Protein AF-A0A7K2HUH5-F1 (afdb_monomer)

Structure (mmCIF, N/CA/C/O backbone):
data_AF-A0A7K2HUH5-F1
#
_entry.id   AF-A0A7K2HUH5-F1
#
loop_
_atom_site.group_PDB
_atom_site.id
_atom_site.type_symbol
_atom_site.label_atom_id
_atom_site.label_alt_id
_atom_site.label_comp_id
_atom_site.label_asym_id
_atom_site.label_entity_id
_atom_site.label_seq_id
_atom_site.pdbx_PDB_ins_code
_atom_site.Cartn_x
_atom_site.Cartn_y
_atom_site.Cartn_z
_atom_site.occupancy
_atom_site.B_iso_or_equiv
_atom_site.auth_seq_id
_atom_site.auth_comp_id
_atom_site.auth_asym_id
_atom_site.auth_atom_id
_atom_site.pdbx_PDB_model_num
ATOM 1 N N . MET A 1 1 ? 31.133 54.341 28.078 1.00 41.59 1 MET A N 1
ATOM 2 C CA . MET A 1 1 ? 30.054 55.353 28.134 1.00 41.59 1 MET A CA 1
ATOM 3 C C . MET A 1 1 ? 29.026 54.931 29.176 1.00 41.59 1 MET A C 1
ATOM 5 O O . MET A 1 1 ? 28.565 53.802 29.138 1.00 41.59 1 MET A O 1
ATOM 9 N N . ARG A 1 2 ? 28.733 55.811 30.142 1.00 42.31 2 ARG A N 1
ATOM 10 C CA . ARG A 1 2 ? 27.659 55.691 31.146 1.00 42.31 2 ARG A CA 1
ATOM 11 C C . ARG A 1 2 ? 26.385 56.332 30.591 1.00 42.31 2 ARG A C 1
ATOM 13 O O . ARG A 1 2 ? 26.520 57.457 30.125 1.00 42.31 2 ARG A O 1
ATOM 20 N N . THR A 1 3 ? 25.200 55.733 30.759 1.00 39.19 3 THR A N 1
ATOM 21 C CA . THR A 1 3 ? 23.904 56.371 31.155 1.00 39.19 3 THR A CA 1
ATOM 22 C C . THR A 1 3 ? 22.788 55.309 31.091 1.00 39.19 3 THR A C 1
ATOM 24 O O . THR A 1 3 ? 22.638 54.655 30.075 1.00 39.19 3 THR A O 1
ATOM 27 N N . ARG A 1 4 ? 22.215 54.864 32.219 1.00 41.19 4 ARG A N 1
ATOM 28 C CA . ARG A 1 4 ? 21.084 55.392 33.027 1.00 41.19 4 ARG A CA 1
ATOM 29 C C . ARG A 1 4 ? 19.709 54.788 32.663 1.00 41.19 4 ARG A C 1
ATOM 31 O O . ARG A 1 4 ? 19.159 55.043 31.606 1.00 41.19 4 ARG A O 1
ATOM 38 N N . LEU A 1 5 ? 19.182 54.060 33.653 1.00 44.34 5 LEU A N 1
ATOM 39 C CA . LEU A 1 5 ? 17.783 53.748 33.996 1.00 44.34 5 LEU A CA 1
ATOM 40 C C . LEU A 1 5 ? 16.725 54.802 33.586 1.00 44.34 5 LEU A C 1
ATOM 42 O O . LEU A 1 5 ? 16.976 55.991 33.786 1.00 44.34 5 LEU A O 1
ATOM 46 N N . ARG A 1 6 ? 15.484 54.374 33.274 1.00 41.53 6 ARG A N 1
ATOM 47 C CA . ARG A 1 6 ? 14.313 54.391 34.200 1.00 41.53 6 ARG A CA 1
ATOM 48 C C . ARG A 1 6 ? 12.965 54.021 33.529 1.00 41.53 6 ARG A C 1
ATOM 50 O O . ARG A 1 6 ? 12.608 54.532 32.480 1.00 41.53 6 ARG A O 1
ATOM 57 N N . THR A 1 7 ? 12.257 53.153 34.252 1.00 46.50 7 THR A N 1
ATOM 58 C CA . THR A 1 7 ? 10.816 52.871 34.462 1.00 46.50 7 THR A CA 1
ATOM 59 C C . THR A 1 7 ? 9.781 53.951 34.096 1.00 46.50 7 THR A C 1
ATOM 61 O O . THR A 1 7 ? 10.074 55.099 34.393 1.00 46.50 7 THR A O 1
ATOM 64 N N . VAL A 1 8 ? 8.567 53.554 33.634 1.00 43.50 8 VAL A N 1
ATOM 65 C CA . VAL A 1 8 ? 7.161 53.876 34.089 1.00 43.50 8 VAL A CA 1
ATOM 66 C C . VAL A 1 8 ? 6.203 52.994 33.224 1.00 43.50 8 VAL A C 1
ATOM 68 O O . VAL A 1 8 ? 6.320 53.051 32.010 1.00 43.50 8 VAL A O 1
ATOM 71 N N . ALA A 1 9 ? 5.428 51.988 33.670 1.00 39.34 9 ALA A N 1
ATOM 72 C CA . ALA A 1 9 ? 4.263 51.858 34.576 1.00 39.34 9 ALA A CA 1
ATOM 73 C C . ALA A 1 9 ? 2.884 52.326 34.027 1.00 39.34 9 ALA A C 1
ATOM 75 O O . ALA A 1 9 ? 2.728 53.496 33.695 1.00 39.34 9 ALA A O 1
ATOM 76 N N . ARG A 1 10 ? 1.885 51.413 34.053 1.00 41.06 10 ARG A N 1
ATOM 77 C CA . ARG A 1 10 ? 0.424 51.548 34.358 1.00 41.06 10 ARG A CA 1
ATOM 78 C C . ARG A 1 10 ? -0.389 50.540 33.519 1.00 41.06 10 ARG A C 1
ATOM 80 O O . ARG A 1 10 ? -0.325 50.575 32.303 1.00 41.06 10 ARG A O 1
ATOM 87 N N . ALA A 1 11 ? -0.971 49.490 34.103 1.00 36.91 11 ALA A N 1
ATOM 88 C CA . ALA A 1 11 ? -2.153 49.454 34.981 1.00 36.91 11 ALA A CA 1
ATOM 89 C C . ALA A 1 11 ? -3.469 49.762 34.240 1.00 36.91 11 ALA A C 1
ATOM 91 O O . ALA A 1 11 ? -3.704 50.891 33.825 1.00 36.91 11 ALA A O 1
ATOM 92 N N . GLY A 1 12 ? -4.330 48.747 34.151 1.00 37.12 12 GLY A N 1
ATOM 93 C CA . GLY A 1 12 ? -5.723 48.817 33.714 1.00 37.12 12 GLY A CA 1
ATOM 94 C C . GLY A 1 12 ? -6.427 47.541 34.167 1.00 37.12 12 GLY A C 1
ATOM 95 O O . GLY A 1 12 ? -6.215 46.482 33.591 1.00 37.12 12 GLY A O 1
ATOM 96 N N . ALA A 1 13 ? -7.147 47.638 35.279 1.00 39.19 13 ALA A N 1
ATOM 97 C CA . ALA A 1 13 ? -7.710 46.540 36.049 1.00 39.19 13 ALA A CA 1
ATOM 98 C C . ALA A 1 13 ? -9.216 46.340 35.789 1.00 39.19 13 ALA A C 1
ATOM 100 O O . ALA A 1 13 ? -9.889 47.261 35.340 1.00 39.19 13 ALA A O 1
ATOM 101 N N . CYS A 1 14 ? -9.696 45.166 36.218 1.00 35.16 14 CYS A N 1
ATOM 102 C CA . CYS A 1 14 ? -11.041 44.822 36.709 1.00 35.16 14 CYS A CA 1
ATOM 103 C C . CYS A 1 14 ? -12.270 45.023 35.801 1.00 35.16 14 CYS A C 1
ATOM 105 O O . CYS A 1 14 ? -12.675 46.143 35.521 1.00 35.16 14 CYS A O 1
ATOM 107 N N . THR A 1 15 ? -13.056 43.955 35.611 1.00 41.69 15 THR A N 1
ATOM 108 C CA . THR A 1 15 ? -14.260 43.725 36.447 1.00 41.69 15 THR A CA 1
ATOM 109 C C . THR A 1 15 ? -14.824 42.307 36.295 1.00 41.69 15 THR A C 1
ATOM 111 O O . THR A 1 15 ? -14.826 41.725 35.217 1.00 41.69 15 THR A O 1
ATOM 114 N N . ALA A 1 16 ? -15.261 41.759 37.429 1.00 44.88 16 ALA A N 1
ATOM 115 C CA . ALA A 1 16 ? -15.889 40.457 37.616 1.00 44.88 16 ALA A CA 1
ATOM 116 C C . ALA A 1 16 ? -17.423 40.552 37.546 1.00 44.88 16 ALA A C 1
ATOM 118 O O . ALA A 1 16 ? -17.972 41.610 37.845 1.00 44.88 16 ALA A O 1
ATOM 119 N N . ALA A 1 17 ? -18.104 39.427 37.299 1.00 41.09 17 ALA A N 1
ATOM 120 C CA . ALA A 1 17 ? -19.415 39.130 37.885 1.00 41.09 17 ALA A CA 1
ATOM 121 C C . ALA A 1 17 ? -19.709 37.619 37.836 1.00 41.09 17 ALA A C 1
ATOM 123 O O . ALA A 1 17 ? -19.425 36.951 36.846 1.00 41.09 17 ALA A O 1
ATOM 124 N N . ALA A 1 18 ? -20.265 37.108 38.933 1.00 43.72 18 ALA A N 1
ATOM 125 C CA . ALA A 1 18 ? -20.574 35.711 39.233 1.00 43.72 18 ALA A CA 1
ATOM 126 C C . ALA A 1 18 ? -22.096 35.487 39.366 1.00 43.72 18 ALA A C 1
ATOM 128 O O . ALA A 1 18 ? -22.805 36.441 39.675 1.00 43.72 18 ALA A O 1
ATOM 129 N N . ALA A 1 19 ? -22.565 34.237 39.224 1.00 41.16 19 ALA A N 1
ATOM 130 C CA . ALA A 1 19 ? -23.787 33.650 39.829 1.00 41.16 19 ALA A CA 1
ATOM 131 C C . ALA A 1 19 ? -23.826 32.139 39.459 1.00 41.16 19 ALA A C 1
ATOM 133 O O . ALA A 1 19 ? -23.845 31.832 38.275 1.00 41.16 19 ALA A O 1
ATOM 134 N N . VAL A 1 20 ? -23.509 31.165 40.331 1.00 42.81 20 VAL A N 1
ATOM 135 C CA . VAL A 1 20 ? -24.248 30.515 41.452 1.00 42.81 20 VAL A CA 1
ATOM 136 C C . VAL A 1 20 ? -25.419 29.605 41.019 1.00 42.81 20 VAL A C 1
ATOM 138 O O . VAL A 1 20 ? -26.308 30.059 40.311 1.00 42.81 20 VAL A O 1
ATOM 141 N N . ILE A 1 21 ? -25.392 28.353 41.525 1.00 42.31 21 ILE A N 1
ATOM 142 C CA . ILE A 1 21 ? -26.450 27.405 41.994 1.00 42.31 21 ILE A CA 1
ATOM 143 C C . ILE A 1 21 ? -25.982 25.969 41.624 1.00 42.31 21 ILE A C 1
ATOM 145 O O . ILE A 1 21 ? -25.652 25.719 40.476 1.00 42.31 21 ILE A O 1
ATOM 149 N N . GLY A 1 22 ? -25.899 24.965 42.500 1.00 37.53 22 GLY A N 1
ATOM 150 C CA . GLY A 1 22 ? -26.336 24.860 43.883 1.00 37.53 22 GLY A CA 1
ATOM 151 C C . GLY A 1 22 ? -25.736 23.634 44.583 1.00 37.53 22 GLY A C 1
ATOM 152 O O . GLY A 1 22 ? -25.258 22.685 43.966 1.00 37.53 22 GLY A O 1
ATOM 153 N N . THR A 1 23 ? -25.748 23.709 45.905 1.00 41.00 23 THR A N 1
ATOM 154 C CA . THR A 1 23 ? -25.368 22.679 46.866 1.00 41.00 23 THR A CA 1
ATOM 155 C C . THR A 1 23 ? -26.483 21.644 47.016 1.00 41.00 23 THR A C 1
ATOM 157 O O . THR A 1 23 ? -27.626 22.005 47.282 1.00 41.00 23 THR A O 1
ATOM 160 N N . ALA A 1 24 ? -26.131 20.361 46.977 1.00 46.66 24 ALA A N 1
ATOM 161 C CA . ALA A 1 24 ? -26.849 19.323 47.707 1.00 46.66 24 ALA A CA 1
ATOM 162 C C . ALA A 1 24 ? -25.817 18.520 48.502 1.00 46.66 24 ALA A C 1
ATOM 164 O O . ALA A 1 24 ? -24.986 17.806 47.945 1.00 46.66 24 ALA A O 1
ATOM 165 N N . ALA A 1 25 ? -25.838 18.718 49.816 1.00 42.16 25 ALA A N 1
ATOM 166 C CA . ALA A 1 25 ? -25.086 17.934 50.773 1.00 42.16 25 ALA A CA 1
ATOM 167 C C . ALA A 1 25 ? -25.807 16.601 51.004 1.00 42.16 25 ALA A C 1
ATOM 169 O O . ALA A 1 25 ? -26.986 16.596 51.353 1.00 42.16 25 ALA A O 1
ATOM 170 N N . LEU A 1 26 ? -25.085 15.489 50.901 1.00 45.25 26 LEU A N 1
ATOM 171 C CA . LEU A 1 26 ? -25.379 14.301 51.692 1.00 45.25 26 LEU A CA 1
ATOM 172 C C . LEU A 1 26 ? -24.105 13.931 52.447 1.00 45.25 26 LEU A C 1
ATOM 174 O O . LEU A 1 26 ? -23.107 13.500 51.877 1.00 45.25 26 LEU A O 1
ATOM 178 N N . ILE A 1 27 ? -24.156 14.189 53.751 1.00 45.06 27 ILE A N 1
ATOM 179 C CA . ILE A 1 27 ? -23.193 13.726 54.740 1.00 45.06 27 ILE A CA 1
ATOM 180 C C . ILE A 1 27 ? -23.459 12.233 54.936 1.00 45.06 27 ILE A C 1
ATOM 182 O O . ILE A 1 27 ? -24.531 11.850 55.396 1.00 45.06 27 ILE A O 1
ATOM 186 N N . GLY A 1 28 ? -22.474 11.407 54.604 1.00 35.12 28 GLY A N 1
ATOM 187 C CA . GLY A 1 28 ? -22.439 9.987 54.931 1.00 35.12 28 GLY A CA 1
ATOM 188 C C . GLY A 1 28 ? -21.009 9.594 55.273 1.00 35.12 28 GLY A C 1
ATOM 189 O O . GLY A 1 28 ? -20.280 9.100 54.422 1.00 35.12 28 GLY A O 1
ATOM 190 N N . CYS A 1 29 ? -20.579 9.855 56.507 1.00 42.66 29 CYS A N 1
ATOM 191 C CA . CYS A 1 29 ? -19.341 9.285 57.032 1.00 42.66 29 CYS A CA 1
ATOM 192 C C . CYS A 1 29 ? -19.626 7.869 57.540 1.00 42.66 29 CYS A C 1
ATOM 194 O O . CYS A 1 29 ? -20.396 7.725 58.490 1.00 42.66 29 CYS A O 1
ATOM 196 N N . SER A 1 30 ? -18.960 6.851 56.985 1.00 40.62 30 SER A N 1
ATOM 197 C CA . SER A 1 30 ? -17.958 6.045 57.712 1.00 40.62 30 SER A CA 1
ATOM 198 C C . SER A 1 30 ? -17.454 4.845 56.894 1.00 40.62 30 SER A C 1
ATOM 200 O O . SER A 1 30 ? -18.232 4.124 56.281 1.00 40.62 30 SER A O 1
ATOM 202 N N . THR A 1 31 ? -16.141 4.617 57.025 1.00 39.84 31 THR A N 1
ATOM 203 C CA . THR A 1 31 ? -15.383 3.352 56.892 1.00 39.84 31 THR A CA 1
ATOM 204 C C . THR A 1 31 ? -15.118 2.744 55.505 1.00 39.84 31 THR A C 1
ATOM 206 O O . THR A 1 31 ? -15.925 2.005 54.966 1.00 39.84 31 THR A O 1
ATOM 209 N N . SER A 1 32 ? -13.883 2.994 55.049 1.00 39.03 32 SER A N 1
ATOM 210 C CA . SER A 1 32 ? -12.880 2.038 54.542 1.00 39.03 32 SER A CA 1
ATOM 211 C C . SER A 1 32 ? -13.173 1.140 53.329 1.00 39.03 32 SER A C 1
ATOM 213 O O . SER A 1 32 ? -14.061 0.298 53.342 1.00 39.03 32 SER A O 1
ATOM 215 N N . THR A 1 33 ? -12.219 1.209 52.386 1.00 42.31 33 THR A N 1
ATOM 216 C CA . THR A 1 33 ? -11.790 0.172 51.422 1.00 42.31 33 THR A CA 1
ATOM 217 C C . THR A 1 33 ? -12.798 -0.255 50.356 1.00 42.31 33 THR A C 1
ATOM 219 O O . THR A 1 33 ? -13.580 -1.175 50.562 1.00 42.31 33 THR A O 1
ATOM 222 N N . THR A 1 34 ? -12.694 0.309 49.153 1.00 42.19 34 THR A N 1
ATOM 223 C CA . THR A 1 34 ? -11.953 -0.249 47.997 1.00 42.19 34 THR A CA 1
ATOM 224 C C . THR A 1 34 ? -12.295 0.633 46.794 1.00 42.19 34 THR A C 1
ATOM 226 O O . THR A 1 34 ? -13.464 0.927 46.558 1.00 42.19 34 THR A O 1
ATOM 229 N N . ASP A 1 35 ? -11.273 1.110 46.087 1.00 42.88 35 ASP A N 1
ATOM 230 C CA . ASP A 1 35 ? -11.411 1.832 44.824 1.00 42.88 35 ASP A CA 1
ATOM 231 C C . ASP A 1 35 ? -12.050 0.920 43.765 1.00 42.88 35 ASP A C 1
ATOM 233 O O . ASP A 1 35 ? -11.350 0.237 43.019 1.00 42.88 35 ASP A O 1
ATOM 237 N N . ASP A 1 36 ? -13.377 0.921 43.664 1.00 40.19 36 ASP A N 1
ATOM 238 C CA . ASP A 1 36 ? -14.062 0.437 42.467 1.00 40.19 36 ASP A CA 1
ATOM 239 C C . ASP A 1 36 ? -14.013 1.547 41.414 1.00 40.19 36 ASP A C 1
ATOM 241 O O . ASP A 1 36 ? -14.976 2.278 41.158 1.00 40.19 36 ASP A O 1
ATOM 245 N N . ALA A 1 37 ? -12.838 1.685 40.797 1.00 46.72 37 ALA A N 1
ATOM 246 C CA . ALA A 1 37 ? -12.721 2.323 39.501 1.00 46.72 37 ALA A CA 1
ATOM 247 C C . ALA A 1 37 ? -13.610 1.536 38.529 1.00 46.72 37 ALA A C 1
ATOM 249 O O . ALA A 1 37 ? -13.225 0.487 38.013 1.00 46.72 37 ALA A O 1
ATOM 250 N N . SER A 1 38 ? -14.825 2.035 38.294 1.00 44.53 38 SER A N 1
ATOM 251 C CA . SER A 1 38 ? -15.622 1.612 37.146 1.00 44.53 38 SER A CA 1
ATOM 252 C C . SER A 1 38 ? -14.725 1.725 35.913 1.00 44.53 38 SER A C 1
ATOM 254 O O . SER A 1 38 ? -14.189 2.814 35.681 1.00 44.53 38 SER A O 1
ATOM 256 N N . PRO A 1 39 ? -14.511 0.656 35.123 1.00 44.06 39 PRO A N 1
ATOM 257 C CA . PRO A 1 39 ? -13.809 0.813 33.871 1.00 44.06 39 PRO A CA 1
ATOM 258 C C . PRO A 1 39 ? -14.729 1.658 33.000 1.00 44.06 39 PRO A C 1
ATOM 260 O O . PRO A 1 39 ? -15.734 1.170 32.479 1.00 44.06 39 PRO A O 1
ATOM 263 N N . THR A 1 40 ? -14.418 2.948 32.877 1.00 42.41 40 THR A N 1
ATOM 264 C CA . THR A 1 40 ? -14.930 3.782 31.797 1.00 42.41 40 THR A CA 1
ATOM 265 C C . THR A 1 40 ? -14.452 3.102 30.525 1.00 42.41 40 THR A C 1
ATOM 267 O O . THR A 1 40 ? -13.324 3.312 30.087 1.00 42.41 40 THR A O 1
ATOM 270 N N . SER A 1 41 ? -15.264 2.179 30.007 1.00 50.88 41 SER A N 1
ATOM 271 C CA . SER A 1 41 ? -14.978 1.481 28.765 1.00 50.88 41 SER A CA 1
ATOM 272 C C . SER A 1 41 ? -14.878 2.570 27.717 1.00 50.88 41 SER A C 1
ATOM 274 O O . SER A 1 41 ? -15.873 3.237 27.421 1.00 50.88 41 SER A O 1
ATOM 276 N N . ALA A 1 42 ? -13.657 2.823 27.245 1.00 59.03 42 ALA A N 1
ATOM 277 C CA . ALA A 1 42 ? -13.436 3.740 26.146 1.00 59.03 42 ALA A CA 1
ATOM 278 C C . ALA A 1 42 ? -14.398 3.338 25.016 1.00 59.03 42 ALA A C 1
ATOM 280 O O . ALA A 1 42 ? -14.575 2.135 24.783 1.00 59.03 42 ALA A O 1
ATOM 281 N N . PRO A 1 43 ? -15.076 4.301 24.366 1.00 60.09 43 PRO A N 1
ATOM 282 C CA . PRO A 1 43 ? -15.973 3.973 23.272 1.00 60.09 43 PRO A CA 1
ATOM 283 C C . PRO A 1 43 ? -15.217 3.111 22.253 1.00 60.09 43 PRO A C 1
ATOM 285 O O . PRO A 1 43 ? -14.037 3.382 22.000 1.00 60.09 43 PRO A O 1
ATOM 288 N N . PRO A 1 44 ? -15.851 2.058 21.704 1.00 65.69 44 PRO A N 1
ATOM 289 C CA . PRO A 1 44 ? -15.200 1.204 20.726 1.00 65.69 44 PRO A CA 1
ATOM 290 C C . PRO A 1 44 ? -14.686 2.079 19.585 1.00 65.69 44 PRO A C 1
ATOM 292 O O . PRO A 1 44 ? -15.442 2.821 18.961 1.00 65.69 44 PRO A O 1
ATOM 295 N N . ILE A 1 45 ? -13.374 2.030 19.360 1.00 74.69 45 ILE A N 1
ATOM 296 C CA . ILE A 1 45 ? -12.723 2.823 18.313 1.00 74.69 45 ILE A CA 1
ATOM 297 C C . ILE A 1 45 ? -12.999 2.258 16.920 1.00 74.69 45 ILE A C 1
ATOM 299 O O . ILE A 1 45 ? -12.752 2.941 15.928 1.00 74.69 45 ILE A O 1
ATOM 303 N N . THR A 1 46 ? -13.506 1.026 16.860 1.00 78.31 46 THR A N 1
ATOM 304 C CA . THR A 1 46 ? -13.850 0.301 15.646 1.00 78.31 46 THR A CA 1
ATOM 305 C C . THR A 1 46 ? -15.323 0.482 15.291 1.00 78.31 46 THR A C 1
ATOM 307 O O . THR A 1 46 ? -16.221 0.299 16.113 1.00 78.31 46 THR A O 1
ATOM 310 N N . GLY A 1 47 ? -15.569 0.843 14.038 1.00 72.62 47 GLY A N 1
ATOM 311 C CA . GLY A 1 47 ? -16.888 0.869 13.429 1.00 72.62 47 GLY A CA 1
ATOM 312 C C . GLY A 1 47 ? -17.198 -0.422 12.668 1.00 72.62 47 GLY A C 1
ATOM 313 O O . GLY A 1 47 ? -16.580 -1.467 12.905 1.00 72.62 47 GLY A O 1
ATOM 314 N N . PRO A 1 48 ? -18.158 -0.366 11.729 1.00 67.19 48 PRO A N 1
ATOM 315 C CA . PRO A 1 48 ? -18.451 -1.477 10.834 1.00 67.19 48 PRO A CA 1
ATOM 316 C C . PRO A 1 48 ? -17.191 -2.000 10.129 1.00 67.19 48 PRO A C 1
ATOM 318 O O . PRO A 1 48 ? -16.242 -1.253 9.879 1.00 67.19 48 PRO A O 1
ATOM 321 N N . GLU A 1 49 ? -17.191 -3.303 9.832 1.00 71.00 49 GLU A N 1
ATOM 322 C CA . GLU A 1 49 ? -16.106 -4.000 9.113 1.00 71.00 49 GLU A CA 1
ATOM 323 C C . GLU A 1 49 ? -14.758 -4.022 9.854 1.00 71.00 49 GLU A C 1
ATOM 325 O O . GLU A 1 49 ? -13.728 -4.350 9.272 1.00 71.00 49 GLU A O 1
ATOM 330 N N . GLY A 1 50 ? -14.767 -3.710 11.155 1.00 74.69 50 GLY A N 1
ATOM 331 C CA . GLY A 1 50 ? -13.579 -3.761 12.003 1.00 74.69 50 GLY A CA 1
ATOM 332 C C . GLY A 1 50 ? -12.624 -2.592 11.790 1.00 74.69 50 GLY A C 1
ATOM 333 O O . GLY A 1 50 ? -11.487 -2.681 12.220 1.00 74.69 50 GLY A O 1
ATOM 334 N N . THR A 1 51 ? -13.058 -1.502 11.154 1.00 83.38 51 THR A N 1
ATOM 335 C CA . THR A 1 51 ? -12.183 -0.362 10.834 1.00 83.38 51 THR A CA 1
ATOM 336 C C . THR A 1 51 ? -12.232 0.725 11.904 1.00 83.38 51 THR A C 1
ATOM 338 O O . THR A 1 51 ? -13.296 1.019 12.445 1.00 83.38 51 THR A O 1
ATOM 341 N N . ALA A 1 52 ? -11.100 1.353 12.218 1.00 85.62 52 ALA A N 1
ATOM 342 C CA . ALA A 1 52 ? -11.049 2.463 13.158 1.00 85.62 52 ALA A CA 1
ATOM 343 C C . ALA A 1 52 ? -11.810 3.677 12.605 1.00 85.62 52 ALA A C 1
ATOM 345 O O . ALA A 1 52 ? -11.528 4.166 11.506 1.00 85.62 52 ALA A O 1
ATOM 346 N N . THR A 1 53 ? -12.764 4.188 13.382 1.00 86.75 53 THR A N 1
ATOM 347 C CA . THR A 1 53 ? -13.599 5.344 13.015 1.00 86.75 53 THR A CA 1
ATOM 348 C C . THR A 1 53 ? -13.191 6.630 13.715 1.00 86.75 53 THR A C 1
ATOM 350 O O . THR A 1 53 ? -13.555 7.714 13.260 1.00 86.75 53 THR A O 1
ATOM 353 N N . VAL A 1 54 ? -12.444 6.532 14.815 1.00 87.81 54 VAL A N 1
ATOM 354 C CA . VAL A 1 54 ? -11.954 7.709 15.541 1.00 87.81 54 VAL A CA 1
ATOM 355 C C . VAL A 1 54 ? -10.756 8.334 14.819 1.00 87.81 54 VAL A C 1
ATOM 357 O O . VAL A 1 54 ? -9.955 7.611 14.225 1.00 87.81 54 VAL A O 1
ATOM 360 N N . PRO A 1 55 ? -10.595 9.666 14.853 1.00 87.62 55 PRO A N 1
ATOM 361 C CA . PRO A 1 55 ? -9.392 10.317 14.349 1.00 87.62 55 PRO A CA 1
ATOM 362 C C . PRO A 1 55 ? -8.116 9.833 15.055 1.00 87.62 55 PRO A C 1
ATOM 364 O O . PRO A 1 55 ? -8.161 9.495 16.236 1.00 87.62 55 PRO A O 1
ATOM 367 N N . ALA A 1 56 ? -6.960 9.919 14.388 1.00 88.56 56 ALA A N 1
ATOM 368 C CA . ALA A 1 56 ? -5.650 9.570 14.953 1.00 88.56 56 ALA A CA 1
ATOM 369 C C . ALA A 1 56 ? -5.362 10.249 16.304 1.00 88.56 56 ALA A C 1
ATOM 371 O O . ALA A 1 56 ? -4.778 9.637 17.188 1.00 88.56 56 ALA A O 1
ATOM 372 N N . SER A 1 57 ? -5.815 11.494 16.496 1.00 88.56 57 SER A N 1
ATOM 373 C CA . SER A 1 57 ? -5.650 12.246 17.750 1.00 88.56 57 SER A CA 1
ATOM 374 C C . SER A 1 57 ? -6.455 11.693 18.933 1.00 88.56 57 SER A C 1
ATOM 376 O O . SER A 1 57 ? -6.196 12.069 20.072 1.00 88.56 57 SER A O 1
ATOM 378 N N . GLN A 1 58 ? -7.440 10.835 18.667 1.00 89.50 58 GLN A N 1
ATOM 379 C CA . GLN A 1 58 ? -8.288 10.165 19.657 1.00 89.50 58 GLN A CA 1
ATOM 380 C C . GLN A 1 58 ? -8.056 8.648 19.675 1.00 89.50 58 GLN A C 1
ATOM 382 O O . GLN A 1 58 ? -8.719 7.933 20.424 1.00 89.50 58 GLN A O 1
ATOM 387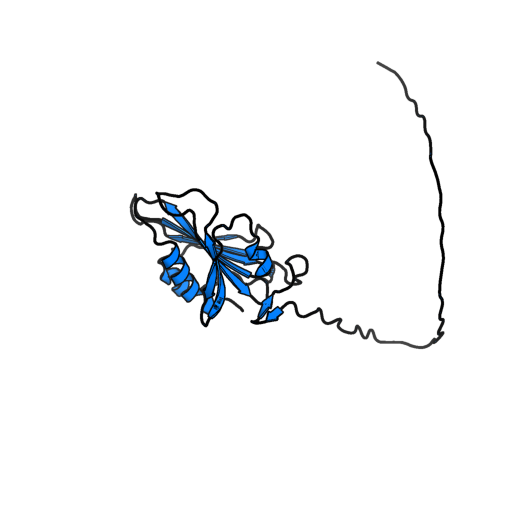 N N . ASN A 1 59 ? -7.143 8.147 18.841 1.00 88.38 59 ASN A N 1
ATOM 388 C CA . ASN A 1 59 ? -6.819 6.736 18.773 1.00 88.38 59 ASN A CA 1
ATOM 389 C C . ASN A 1 59 ? -5.907 6.375 19.962 1.00 88.38 59 ASN A C 1
ATOM 391 O O . ASN A 1 59 ? -4.834 6.967 20.095 1.00 88.38 59 ASN A O 1
ATOM 395 N N . PRO A 1 60 ? -6.316 5.447 20.847 1.00 88.50 60 PRO A N 1
ATOM 396 C CA . PRO A 1 60 ? -5.544 5.096 22.035 1.00 88.50 60 PRO A CA 1
ATOM 397 C C . PRO A 1 60 ? -4.297 4.261 21.718 1.00 88.50 60 PRO A C 1
ATOM 399 O O . PRO A 1 60 ? -3.443 4.114 22.588 1.00 88.50 60 PRO A O 1
ATOM 402 N N . ILE A 1 61 ? -4.198 3.704 20.506 1.00 89.19 61 ILE A N 1
ATOM 403 C CA . ILE A 1 61 ? -3.082 2.857 20.086 1.00 89.19 61 ILE A CA 1
ATOM 404 C C . ILE A 1 61 ? -1.877 3.737 19.776 1.00 89.19 61 ILE A C 1
ATOM 406 O O . ILE A 1 61 ? -1.952 4.664 18.968 1.00 89.19 61 ILE A O 1
ATOM 410 N N . GLN A 1 62 ? -0.743 3.434 20.396 1.00 89.50 62 GLN A N 1
ATOM 411 C CA . GLN A 1 62 ? 0.506 4.130 20.123 1.00 89.50 62 GLN A CA 1
ATOM 412 C C . GLN A 1 62 ? 1.176 3.570 18.866 1.00 89.50 62 GLN A C 1
ATOM 414 O O . GLN A 1 62 ? 1.034 2.398 18.527 1.00 89.50 62 GLN A O 1
ATOM 419 N N . GLN A 1 63 ? 1.992 4.391 18.200 1.00 89.06 63 GLN A N 1
ATOM 420 C CA . GLN A 1 63 ? 2.736 3.990 16.999 1.00 89.06 63 GLN A CA 1
ATOM 421 C C . GLN A 1 63 ? 3.530 2.688 17.210 1.00 89.06 63 GLN A C 1
ATOM 423 O O . GLN A 1 63 ? 3.537 1.831 16.336 1.00 89.06 63 GLN A O 1
ATOM 428 N N . ALA A 1 64 ? 4.158 2.505 18.376 1.00 88.88 64 ALA A N 1
ATOM 429 C CA . ALA A 1 64 ? 4.941 1.307 18.692 1.00 88.88 64 ALA A CA 1
ATOM 430 C C . ALA A 1 64 ? 4.099 0.017 18.781 1.00 88.88 64 ALA A C 1
ATOM 432 O O . ALA A 1 64 ? 4.636 -1.075 18.591 1.00 88.88 64 ALA A O 1
ATOM 433 N N . GLU A 1 65 ? 2.798 0.144 19.052 1.00 90.69 65 GLU A N 1
ATOM 434 C CA . GLU A 1 65 ? 1.841 -0.963 19.146 1.00 90.69 65 GLU A CA 1
ATOM 435 C C . GLU A 1 65 ? 1.254 -1.341 17.778 1.00 90.69 65 GLU A C 1
ATOM 437 O O . GLU A 1 65 ? 0.636 -2.397 17.640 1.00 90.69 65 GLU A O 1
ATOM 442 N N . LEU A 1 66 ? 1.465 -0.510 16.749 1.00 92.94 66 LEU A N 1
ATOM 443 C CA . LEU A 1 66 ? 1.045 -0.828 15.391 1.00 92.94 66 LEU A CA 1
ATOM 444 C C . LEU A 1 66 ? 1.795 -2.053 14.869 1.00 92.94 66 LEU A C 1
ATOM 446 O O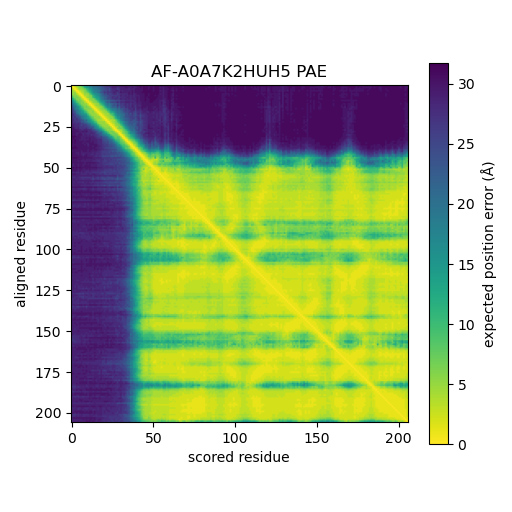 . LEU A 1 66 ? 2.990 -2.246 15.130 1.00 92.94 66 LEU A O 1
ATOM 450 N N . TRP A 1 67 ? 1.088 -2.849 14.069 1.00 94.38 67 TRP A N 1
ATOM 451 C CA . TRP A 1 67 ? 1.657 -3.994 13.370 1.00 94.38 67 TRP A CA 1
ATOM 452 C C . TRP A 1 67 ? 2.919 -3.596 12.593 1.00 94.38 67 TRP A C 1
ATOM 454 O O . TRP A 1 67 ? 2.969 -2.537 11.972 1.00 94.38 67 TRP A O 1
ATOM 464 N N . ASN A 1 68 ? 3.949 -4.445 12.646 1.00 94.19 68 ASN A N 1
ATOM 465 C CA . ASN A 1 68 ? 5.218 -4.199 11.969 1.00 94.19 68 ASN A CA 1
ATOM 466 C C . ASN A 1 68 ? 5.102 -4.550 10.472 1.00 94.19 68 ASN A C 1
ATOM 468 O O . ASN A 1 68 ? 5.073 -5.743 10.146 1.00 94.19 68 ASN A O 1
ATOM 472 N N . PRO A 1 69 ? 5.135 -3.568 9.552 1.00 95.06 69 PRO A N 1
ATOM 473 C CA . PRO A 1 69 ? 4.995 -3.828 8.122 1.00 95.06 69 PRO A CA 1
ATOM 474 C C . PRO A 1 69 ? 6.148 -4.621 7.496 1.00 95.06 69 PRO A C 1
ATOM 476 O O . PRO A 1 69 ? 5.974 -5.196 6.423 1.00 95.06 69 PRO A O 1
ATOM 479 N N . CYS A 1 70 ? 7.311 -4.698 8.152 1.00 95.06 70 CYS A N 1
ATOM 480 C CA . CYS A 1 70 ? 8.430 -5.530 7.702 1.00 95.06 70 CYS A CA 1
ATOM 481 C C . CYS A 1 70 ? 8.303 -7.002 8.112 1.00 95.06 70 CYS A C 1
ATOM 483 O O . CYS A 1 70 ? 9.172 -7.803 7.777 1.00 95.06 70 CYS A O 1
ATOM 485 N N . SER A 1 71 ? 7.242 -7.372 8.835 1.00 95.19 71 SER A N 1
ATOM 486 C CA . SER A 1 71 ? 6.957 -8.769 9.182 1.00 95.19 71 SER A CA 1
ATOM 487 C C . SER A 1 71 ? 6.243 -9.548 8.070 1.00 95.19 71 SER A C 1
ATOM 489 O O . SER A 1 71 ? 5.938 -10.725 8.263 1.00 95.19 71 SER A O 1
ATOM 491 N N . LEU A 1 72 ? 5.979 -8.919 6.915 1.00 95.62 72 LEU A N 1
ATOM 492 C CA . LEU A 1 72 ? 5.366 -9.602 5.778 1.00 95.62 72 LEU A CA 1
ATOM 493 C C . LEU A 1 72 ? 6.220 -10.796 5.320 1.00 95.62 72 LEU A C 1
ATOM 495 O O . LEU A 1 72 ? 7.443 -10.665 5.192 1.00 95.62 72 LEU A O 1
ATOM 499 N N . PRO A 1 73 ? 5.591 -11.950 5.037 1.00 95.75 73 PRO A N 1
ATOM 500 C CA . PRO A 1 73 ? 6.306 -13.129 4.574 1.00 95.75 73 PRO A CA 1
ATOM 501 C C . PRO A 1 73 ? 7.031 -12.930 3.241 1.00 95.75 73 PRO A C 1
ATOM 503 O O . PRO A 1 73 ? 6.717 -12.036 2.448 1.00 95.75 73 PRO A O 1
ATOM 506 N N . LYS A 1 74 ? 8.003 -13.806 2.960 1.00 95.00 74 LYS A N 1
ATOM 507 C CA . LYS A 1 74 ? 8.800 -13.714 1.732 1.00 95.00 74 LYS A CA 1
ATOM 508 C C . LYS A 1 74 ? 7.939 -13.890 0.482 1.00 95.00 74 LYS A C 1
ATOM 510 O O . LYS A 1 74 ? 8.139 -13.146 -0.470 1.00 95.00 74 LYS A O 1
ATOM 515 N N . GLU A 1 75 ? 6.963 -14.786 0.515 1.00 96.19 75 GLU A N 1
ATOM 516 C CA . GLU A 1 75 ? 6.024 -15.038 -0.577 1.00 96.19 75 GLU A CA 1
ATOM 517 C C . GLU A 1 75 ? 5.260 -13.779 -1.014 1.00 96.19 75 GLU A C 1
ATOM 519 O O . GLU A 1 75 ? 5.028 -13.589 -2.207 1.00 96.19 75 GLU A O 1
ATOM 524 N N . VAL A 1 76 ? 4.963 -12.866 -0.082 1.00 97.00 76 VAL A N 1
ATOM 525 C CA . VAL A 1 76 ? 4.321 -11.582 -0.397 1.00 97.00 76 VAL A CA 1
ATOM 526 C C . VAL A 1 76 ? 5.254 -10.693 -1.211 1.00 97.00 76 VAL A C 1
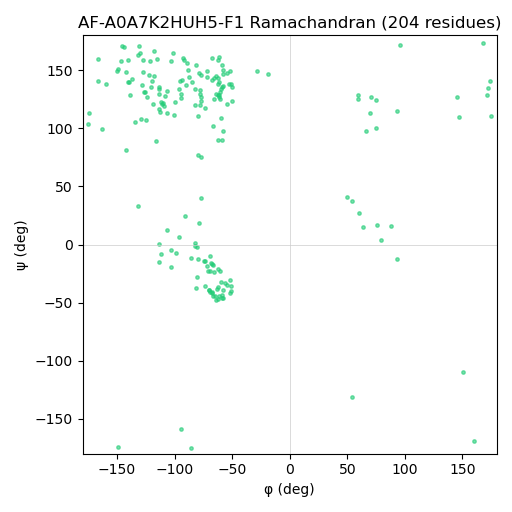ATOM 528 O O . VAL A 1 76 ? 4.840 -10.075 -2.187 1.00 97.00 76 VAL A O 1
ATOM 531 N N . ARG A 1 77 ? 6.538 -10.656 -0.852 1.00 94.50 77 ARG A N 1
ATOM 532 C CA . ARG A 1 77 ? 7.559 -9.872 -1.564 1.00 94.50 77 ARG A CA 1
ATOM 533 C C . ARG A 1 77 ? 7.851 -10.462 -2.942 1.00 94.50 77 ARG A C 1
ATOM 535 O O . ARG A 1 77 ? 7.965 -9.731 -3.927 1.00 94.50 77 ARG A O 1
ATOM 542 N N . ASP A 1 78 ? 7.917 -11.787 -3.007 1.00 95.75 78 ASP A N 1
ATOM 543 C CA . ASP A 1 78 ? 8.200 -12.534 -4.228 1.00 95.75 78 ASP A CA 1
ATOM 544 C C . ASP A 1 78 ? 7.043 -12.443 -5.241 1.00 95.75 78 ASP A C 1
ATOM 546 O O . ASP A 1 78 ? 7.298 -12.545 -6.442 1.00 95.75 78 ASP A O 1
ATOM 550 N N . SER A 1 79 ? 5.807 -12.156 -4.792 1.00 97.12 79 SER A N 1
ATOM 551 C CA . SER A 1 79 ? 4.626 -11.960 -5.658 1.00 97.12 79 SER A CA 1
ATOM 552 C C . SER A 1 79 ? 4.851 -10.937 -6.778 1.00 97.12 79 SER A C 1
ATOM 554 O O . SER A 1 79 ? 4.316 -11.082 -7.876 1.00 97.12 79 SER A O 1
ATOM 556 N N . ILE A 1 80 ? 5.699 -9.940 -6.518 1.00 95.81 80 ILE A N 1
ATOM 557 C CA . ILE A 1 80 ? 6.126 -8.930 -7.486 1.00 95.81 80 ILE A CA 1
ATOM 558 C C . ILE A 1 80 ? 7.650 -8.759 -7.486 1.00 95.81 80 ILE A C 1
ATOM 560 O O . ILE A 1 80 ? 8.152 -7.665 -7.727 1.00 95.81 80 ILE A O 1
ATOM 564 N N . GLN A 1 81 ? 8.404 -9.832 -7.232 1.00 94.50 81 GLN A N 1
ATOM 565 C CA . GLN A 1 81 ? 9.867 -9.873 -7.399 1.00 94.50 81 GLN A CA 1
ATOM 566 C C . GLN A 1 81 ? 10.630 -8.759 -6.649 1.00 94.50 81 GLN A C 1
ATOM 568 O O . GLN A 1 81 ? 11.610 -8.216 -7.168 1.00 94.50 81 GLN A O 1
ATOM 573 N N . LEU A 1 82 ? 10.183 -8.384 -5.447 1.00 93.94 82 LEU A N 1
ATOM 574 C CA . LEU A 1 82 ? 10.916 -7.437 -4.603 1.00 93.94 82 LEU A CA 1
ATOM 575 C C . LEU A 1 82 ? 12.182 -8.096 -4.040 1.00 93.94 82 LEU A C 1
ATOM 577 O O . LEU A 1 82 ? 12.224 -9.301 -3.794 1.00 93.94 82 LEU A O 1
ATOM 581 N N . GLY A 1 83 ? 13.223 -7.296 -3.819 1.00 90.81 83 GLY A N 1
ATOM 582 C CA . GLY A 1 83 ? 14.457 -7.763 -3.198 1.00 90.81 83 GLY A CA 1
ATOM 583 C C . GLY A 1 83 ? 14.276 -8.148 -1.725 1.00 90.81 83 GLY A C 1
ATOM 584 O O . GLY A 1 83 ? 13.355 -7.701 -1.043 1.00 90.81 83 GLY A O 1
ATOM 585 N N . ASP A 1 84 ? 15.216 -8.938 -1.199 1.00 85.81 84 ASP A N 1
ATOM 586 C CA . ASP A 1 84 ? 15.171 -9.394 0.199 1.00 85.81 84 ASP A CA 1
ATOM 587 C C . ASP A 1 84 ? 15.472 -8.285 1.218 1.00 85.81 84 ASP A C 1
ATOM 589 O O . ASP A 1 84 ? 15.162 -8.431 2.404 1.00 85.81 84 ASP A O 1
ATOM 593 N N . ARG A 1 85 ? 16.095 -7.184 0.774 1.00 84.62 85 ARG A N 1
ATOM 594 C CA . ARG A 1 85 ? 16.418 -6.041 1.631 1.00 84.62 85 ARG A CA 1
ATOM 595 C C . ARG A 1 85 ? 15.166 -5.215 1.889 1.00 84.62 85 ARG A C 1
ATOM 597 O O . ARG A 1 85 ? 14.553 -4.699 0.961 1.00 84.62 85 ARG A O 1
ATOM 604 N N . THR A 1 86 ? 14.860 -5.039 3.165 1.00 87.94 86 THR A N 1
ATOM 605 C CA . THR A 1 86 ? 13.772 -4.192 3.651 1.00 87.94 86 THR A CA 1
ATOM 606 C C . THR A 1 86 ? 14.337 -3.073 4.511 1.00 87.94 86 THR A C 1
ATOM 608 O O . THR A 1 86 ? 15.288 -3.299 5.265 1.00 87.94 86 THR A O 1
ATOM 611 N N . ARG A 1 87 ? 13.737 -1.885 4.456 1.00 91.50 87 ARG A N 1
ATOM 612 C CA . ARG A 1 87 ? 14.053 -0.786 5.375 1.00 91.50 87 ARG A CA 1
ATOM 613 C C . ARG A 1 87 ? 12.842 -0.503 6.251 1.00 91.50 87 ARG A C 1
ATOM 615 O O . ARG A 1 87 ? 11.813 -0.095 5.729 1.00 91.50 87 ARG A O 1
ATOM 622 N N . ASN A 1 88 ? 12.984 -0.703 7.559 1.00 91.38 88 ASN A N 1
ATOM 623 C CA . ASN A 1 88 ? 12.000 -0.216 8.520 1.00 91.38 88 ASN A CA 1
ATOM 624 C C . ASN A 1 88 ? 12.269 1.266 8.815 1.00 91.38 88 ASN A C 1
ATOM 626 O O . ASN A 1 88 ? 13.419 1.642 9.052 1.00 91.38 88 ASN A O 1
ATOM 630 N N . ASP A 1 89 ? 11.222 2.076 8.809 1.00 89.88 89 ASP A N 1
ATOM 631 C CA . ASP A 1 89 ? 11.237 3.473 9.208 1.00 89.88 89 ASP A CA 1
ATOM 632 C C . ASP A 1 89 ? 10.036 3.762 10.117 1.00 89.88 89 ASP A C 1
ATOM 634 O O . ASP A 1 89 ? 8.893 3.860 9.671 1.00 89.88 89 ASP A O 1
ATOM 638 N N . ASP A 1 90 ? 10.330 3.892 11.410 1.00 88.88 90 ASP A N 1
ATOM 639 C CA . ASP A 1 90 ? 9.379 4.269 12.458 1.00 88.88 90 ASP A CA 1
ATOM 640 C C . ASP A 1 90 ? 9.630 5.726 12.927 1.00 88.88 90 ASP A C 1
ATOM 642 O O . ASP A 1 90 ? 9.138 6.149 13.973 1.00 88.88 90 ASP A O 1
ATOM 646 N N . SER A 1 91 ? 10.434 6.512 12.194 1.00 81.31 91 SER A N 1
ATOM 647 C CA . SER A 1 91 ? 10.887 7.841 12.640 1.00 81.31 91 SER A CA 1
ATOM 648 C C . SER A 1 91 ? 9.860 8.960 12.452 1.00 81.31 91 SER A C 1
ATOM 650 O O . SER A 1 91 ? 10.032 10.042 13.016 1.00 81.31 91 SER A O 1
ATOM 652 N N . ILE A 1 92 ? 8.787 8.703 11.697 1.00 78.38 92 ILE A N 1
ATOM 653 C CA . ILE A 1 92 ? 7.751 9.685 11.361 1.00 78.38 92 ILE A CA 1
ATOM 654 C C . ILE A 1 92 ? 6.412 9.247 11.972 1.00 78.38 92 ILE A C 1
ATOM 656 O O . ILE A 1 92 ? 5.621 8.567 11.315 1.00 78.38 92 ILE A O 1
ATOM 660 N N . PRO A 1 93 ? 6.104 9.639 13.222 1.00 78.62 93 PRO A N 1
ATOM 661 C CA . PRO A 1 93 ? 4.790 9.397 13.797 1.00 78.62 93 PRO A CA 1
ATOM 662 C C . PRO A 1 93 ? 3.670 10.040 12.955 1.00 78.62 93 PRO A C 1
ATOM 664 O O . PRO A 1 93 ? 3.867 11.121 12.396 1.00 78.62 93 PRO A O 1
ATOM 667 N N . PRO A 1 94 ? 2.472 9.432 12.891 1.00 83.94 94 PRO A N 1
ATOM 668 C CA . PRO A 1 94 ? 2.067 8.182 13.539 1.00 83.94 94 PRO A CA 1
ATOM 669 C C . PRO A 1 94 ? 2.299 6.933 12.664 1.00 83.94 94 PRO A C 1
ATOM 671 O O . PRO A 1 94 ? 1.594 5.938 12.831 1.00 83.94 94 PRO A O 1
ATOM 674 N N . TRP A 1 95 ? 3.229 6.979 11.707 1.00 89.56 95 TRP A N 1
ATOM 675 C CA . TRP A 1 95 ? 3.417 5.925 10.712 1.00 89.56 95 TRP A CA 1
ATOM 676 C C . TRP A 1 95 ? 4.493 4.923 11.111 1.00 89.56 95 TRP A C 1
ATOM 678 O O . TRP A 1 95 ? 5.559 5.291 11.591 1.00 89.56 95 TRP A O 1
ATOM 688 N N . ARG A 1 96 ? 4.244 3.649 10.834 1.00 95.38 96 ARG A N 1
ATOM 689 C CA . ARG A 1 96 ? 5.297 2.648 10.665 1.00 95.38 96 ARG A CA 1
ATOM 690 C C . ARG A 1 96 ? 5.402 2.310 9.195 1.00 95.38 96 ARG A C 1
ATOM 692 O O . ARG A 1 96 ? 4.376 2.015 8.577 1.00 95.38 96 ARG A O 1
ATOM 699 N N . THR A 1 97 ? 6.612 2.307 8.655 1.00 96.12 97 THR A N 1
ATOM 700 C CA . THR A 1 97 ? 6.833 2.082 7.228 1.00 96.12 97 THR A CA 1
ATOM 701 C C . THR A 1 97 ? 7.834 0.969 7.007 1.00 96.12 97 THR A C 1
ATOM 703 O O . THR A 1 97 ? 8.928 0.980 7.561 1.00 96.12 97 THR A O 1
ATOM 706 N N . CYS A 1 98 ? 7.489 0.029 6.130 1.00 97.00 98 CYS A N 1
ATOM 707 C CA . CYS A 1 98 ? 8.468 -0.864 5.539 1.00 97.00 98 CYS A CA 1
ATOM 708 C C . CYS A 1 98 ? 8.632 -0.555 4.059 1.00 97.00 98 CYS A C 1
ATOM 710 O O . CYS A 1 98 ? 7.668 -0.654 3.299 1.00 97.00 98 CYS A O 1
ATOM 712 N N . SER A 1 99 ? 9.854 -0.218 3.661 1.00 96.62 99 SER A N 1
ATOM 713 C CA . SER A 1 99 ? 10.220 -0.013 2.265 1.00 96.62 99 SER A CA 1
ATOM 714 C C . SER A 1 99 ? 10.847 -1.274 1.684 1.00 96.62 99 SER A C 1
ATOM 716 O O . SER A 1 99 ? 11.759 -1.871 2.268 1.00 96.62 99 SER A O 1
ATOM 718 N N . TYR A 1 100 ? 10.382 -1.622 0.496 1.00 95.88 100 TYR A N 1
ATOM 719 C CA . TYR A 1 100 ? 10.869 -2.681 -0.369 1.00 95.88 100 TYR A CA 1
ATOM 720 C C . TYR A 1 100 ? 11.289 -2.063 -1.699 1.00 95.88 100 TYR A C 1
ATOM 722 O O . TYR A 1 100 ? 10.800 -1.000 -2.077 1.00 95.88 100 TYR A O 1
ATOM 730 N N . GLY A 1 101 ? 12.159 -2.743 -2.436 1.00 93.94 101 GLY A N 1
ATOM 731 C CA . GLY A 1 101 ? 12.545 -2.289 -3.764 1.00 93.94 101 GLY A CA 1
ATOM 732 C C . GLY A 1 101 ? 12.900 -3.443 -4.680 1.00 93.94 101 GLY A C 1
ATOM 733 O O . GLY A 1 101 ? 13.407 -4.478 -4.239 1.00 93.94 101 GLY A O 1
ATOM 734 N N . ARG A 1 102 ? 12.647 -3.248 -5.969 1.00 92.88 102 ARG A N 1
ATOM 735 C CA . ARG A 1 102 ? 13.166 -4.077 -7.050 1.00 92.88 102 ARG A CA 1
ATOM 736 C C . ARG A 1 102 ? 14.133 -3.239 -7.865 1.00 92.88 102 ARG A C 1
ATOM 738 O O . ARG A 1 102 ? 13.735 -2.303 -8.554 1.00 92.88 102 ARG A O 1
ATOM 745 N N . SER A 1 103 ? 15.402 -3.621 -7.826 1.00 87.38 103 SER A N 1
ATOM 746 C CA . SER A 1 103 ? 16.406 -3.077 -8.732 1.00 87.38 103 SER A CA 1
ATOM 747 C C . SER A 1 103 ? 16.392 -3.849 -10.051 1.00 87.38 103 SER A C 1
ATOM 749 O O . SER A 1 103 ? 16.269 -5.078 -10.061 1.00 87.38 103 SER A O 1
ATOM 751 N N . GLY A 1 104 ? 16.543 -3.126 -11.159 1.00 83.00 104 GLY A N 1
ATOM 752 C CA . GLY A 1 104 ? 16.836 -3.724 -12.456 1.00 83.00 104 GLY A CA 1
ATOM 753 C C . GLY A 1 104 ? 18.133 -4.541 -12.417 1.00 83.00 104 GLY A C 1
ATOM 754 O O . GLY A 1 104 ? 19.029 -4.242 -11.625 1.00 83.00 104 GLY A O 1
ATOM 755 N N . GLN A 1 105 ? 18.239 -5.588 -13.240 1.00 83.75 105 GLN A N 1
ATOM 756 C CA . GLN A 1 105 ? 19.452 -6.418 -13.301 1.00 83.75 105 GLN A CA 1
ATOM 757 C C . GLN A 1 105 ? 20.539 -5.756 -14.161 1.00 83.75 105 GLN A C 1
ATOM 759 O O . GLN A 1 105 ? 21.731 -5.952 -13.925 1.00 83.75 105 GLN A O 1
ATOM 764 N N . HIS A 1 106 ? 20.126 -4.938 -15.128 1.00 86.38 106 HIS A N 1
ATOM 765 C CA . HIS A 1 106 ? 20.985 -4.200 -16.044 1.00 86.38 106 HIS A CA 1
ATOM 766 C C . HIS A 1 106 ? 20.599 -2.718 -16.108 1.00 86.38 106 HIS A C 1
ATOM 768 O O . HIS A 1 106 ? 19.520 -2.300 -15.690 1.00 86.38 106 HIS A O 1
ATOM 774 N N . VAL A 1 107 ? 21.499 -1.900 -16.659 1.00 83.19 107 VAL A N 1
ATOM 775 C CA . VAL A 1 107 ? 21.236 -0.475 -16.900 1.00 83.19 107 VAL A CA 1
ATOM 776 C C . VAL A 1 107 ? 20.043 -0.327 -17.845 1.00 83.19 107 VAL A C 1
ATOM 778 O O . VAL A 1 107 ? 20.058 -0.863 -18.949 1.00 83.19 107 VAL A O 1
ATOM 781 N N . GLY A 1 108 ? 19.036 0.435 -17.418 1.00 82.44 108 GLY A N 1
ATOM 782 C CA . GLY A 1 108 ? 17.809 0.670 -18.185 1.00 82.44 108 GLY A CA 1
ATOM 783 C C . GLY A 1 108 ? 16.668 -0.293 -17.855 1.00 82.44 108 GLY A C 1
ATOM 784 O O . GLY A 1 108 ? 15.525 0.006 -18.205 1.00 82.44 108 GLY A O 1
ATOM 785 N N . ASP A 1 109 ? 16.936 -1.382 -17.129 1.00 88.00 109 ASP A N 1
ATOM 786 C CA . ASP A 1 109 ? 15.877 -2.260 -16.634 1.00 88.00 109 ASP A CA 1
ATOM 787 C C . ASP A 1 109 ? 14.944 -1.482 -15.683 1.00 88.00 109 ASP A C 1
ATOM 789 O O . ASP A 1 109 ? 15.428 -0.693 -14.864 1.00 88.00 109 ASP A O 1
ATOM 793 N N . PRO A 1 110 ? 13.617 -1.699 -15.752 1.00 87.62 110 PRO A N 1
ATOM 794 C CA . PRO A 1 110 ? 12.673 -1.039 -14.858 1.00 87.62 110 PRO A CA 1
ATOM 795 C C . PRO A 1 110 ? 12.931 -1.364 -13.384 1.00 87.62 110 PRO A C 1
ATOM 797 O O . PRO A 1 110 ? 13.017 -2.537 -13.002 1.00 87.62 110 PRO A O 1
ATOM 800 N N . SER A 1 111 ? 12.979 -0.324 -12.553 1.00 92.94 111 SER A N 1
ATOM 801 C CA . SER A 1 111 ? 13.075 -0.422 -11.096 1.00 92.94 111 SER A CA 1
ATOM 802 C C . SER A 1 111 ? 11.908 0.292 -10.424 1.00 92.94 111 SER A C 1
ATOM 804 O O . SER A 1 111 ? 11.424 1.311 -10.919 1.00 92.94 111 SER A O 1
ATOM 806 N N . TYR A 1 112 ? 11.459 -0.238 -9.291 1.00 94.75 112 TYR A N 1
ATOM 807 C CA . TYR A 1 112 ? 10.372 0.344 -8.507 1.00 94.75 112 TYR A CA 1
ATOM 808 C C . TYR A 1 112 ? 10.540 0.064 -7.020 1.00 94.75 112 TYR A C 1
ATOM 810 O O . TYR A 1 112 ? 11.082 -0.972 -6.620 1.00 94.75 112 TYR A O 1
ATOM 818 N N . GLY A 1 113 ? 10.015 0.984 -6.223 1.00 95.50 113 GLY A N 1
ATOM 819 C CA . GLY A 1 113 ? 9.888 0.877 -4.784 1.00 95.50 113 GLY A CA 1
ATOM 820 C C . GLY A 1 113 ? 8.457 0.540 -4.380 1.00 95.50 113 GLY A C 1
ATOM 821 O O . GLY A 1 113 ? 7.497 0.764 -5.122 1.00 95.50 113 GLY A O 1
ATOM 822 N N . LEU A 1 114 ? 8.323 -0.021 -3.183 1.00 96.94 114 LEU A N 1
ATOM 823 C CA . LEU A 1 114 ? 7.039 -0.226 -2.531 1.00 96.94 114 LEU A CA 1
ATOM 824 C C . LEU A 1 114 ? 7.158 0.114 -1.048 1.00 96.94 114 LEU A C 1
ATOM 826 O O . LEU A 1 114 ? 8.026 -0.418 -0.360 1.00 96.94 114 LEU A O 1
ATOM 830 N N . ASN A 1 115 ? 6.258 0.948 -0.538 1.00 96.50 115 ASN A N 1
ATOM 831 C CA . ASN A 1 115 ? 6.116 1.213 0.888 1.00 96.50 115 ASN A CA 1
ATOM 832 C C . ASN A 1 115 ? 4.833 0.568 1.413 1.00 96.50 115 ASN A C 1
ATOM 834 O O . ASN A 1 115 ? 3.749 0.815 0.888 1.00 96.50 115 ASN A O 1
ATOM 838 N N . VAL A 1 116 ? 4.950 -0.213 2.486 1.00 97.62 116 VAL A N 1
ATOM 839 C CA . VAL A 1 116 ? 3.811 -0.627 3.313 1.00 97.62 116 VAL A CA 1
ATOM 840 C C . VAL A 1 116 ? 3.802 0.263 4.543 1.00 97.62 116 VAL A C 1
ATOM 842 O O . VAL A 1 116 ? 4.708 0.184 5.372 1.00 97.62 116 VAL A O 1
ATOM 845 N N . GLN A 1 117 ? 2.794 1.120 4.634 1.00 96.31 117 GLN A N 1
ATOM 846 C CA . GLN A 1 117 ? 2.648 2.125 5.675 1.00 96.31 117 GLN A CA 1
ATOM 847 C C . GLN A 1 117 ? 1.442 1.794 6.543 1.00 96.31 117 GLN A C 1
ATOM 849 O O . GLN A 1 117 ? 0.363 1.484 6.043 1.00 96.31 117 GLN A O 1
ATOM 854 N N . VAL A 1 118 ? 1.623 1.877 7.852 1.00 95.94 118 VAL A N 1
ATOM 855 C CA . VAL A 1 118 ? 0.611 1.559 8.858 1.00 95.94 118 VAL A CA 1
ATOM 856 C C . VAL A 1 118 ? 0.484 2.768 9.767 1.00 95.94 118 VAL A C 1
ATOM 858 O O . VAL A 1 118 ? 1.502 3.272 10.234 1.00 95.94 118 VAL A O 1
ATOM 861 N N . SER A 1 119 ? -0.727 3.247 10.034 1.00 94.69 119 SER A N 1
ATOM 862 C CA . SER A 1 119 ? -0.924 4.360 10.969 1.00 94.69 119 SER A CA 1
ATOM 863 C C . SER A 1 119 ? -2.212 4.257 11.758 1.00 94.69 119 SER A C 1
ATOM 865 O O . SER A 1 119 ? -3.094 3.451 11.463 1.00 94.69 119 SER A O 1
ATOM 867 N N . THR A 1 120 ? -2.322 5.143 12.744 1.00 94.12 120 THR A N 1
ATOM 868 C CA . THR A 1 120 ? -3.531 5.372 13.532 1.00 94.12 120 THR A CA 1
ATOM 869 C C . THR A 1 120 ? -4.562 6.263 12.839 1.00 94.12 120 THR A C 1
ATOM 871 O O . THR A 1 120 ? -5.637 6.483 13.401 1.00 94.12 120 THR A O 1
ATOM 874 N N . TYR A 1 121 ? -4.274 6.779 11.635 1.00 93.38 121 TYR A N 1
ATOM 875 C CA . TYR A 1 121 ? -5.254 7.537 10.858 1.00 93.38 121 TYR A CA 1
ATOM 876 C C . TYR A 1 121 ? -6.418 6.639 10.472 1.00 93.38 121 TYR A C 1
ATOM 878 O O . TYR A 1 121 ? -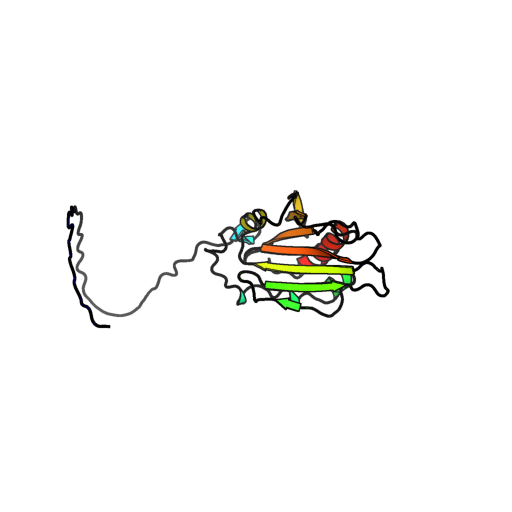6.218 5.560 9.911 1.00 93.38 121 TYR A O 1
ATOM 886 N N . SER A 1 122 ? -7.638 7.104 10.738 1.00 92.94 122 SER A N 1
ATOM 887 C CA . SER A 1 122 ? -8.831 6.400 10.280 1.00 92.94 122 SER A CA 1
ATOM 888 C C . SER A 1 122 ? -8.872 6.341 8.758 1.00 92.94 122 SER A C 1
ATOM 890 O O . SER A 1 122 ? -8.300 7.184 8.061 1.00 92.94 122 SER A O 1
ATOM 892 N N . PHE A 1 123 ? -9.632 5.387 8.225 1.00 92.94 123 PHE A N 1
ATOM 893 C CA . PHE A 1 123 ? -9.843 5.273 6.783 1.00 92.94 123 PHE A CA 1
ATOM 894 C C . PHE A 1 123 ? -10.369 6.575 6.150 1.00 92.94 123 PHE A C 1
ATOM 896 O O . PHE A 1 123 ? -9.999 6.926 5.031 1.00 92.94 123 PHE A O 1
ATOM 903 N N . ALA A 1 124 ? -11.204 7.323 6.879 1.00 91.81 124 ALA A N 1
ATOM 904 C CA . ALA A 1 124 ? -11.716 8.616 6.435 1.00 91.81 124 ALA A CA 1
ATOM 905 C C . ALA A 1 124 ? -10.633 9.707 6.414 1.00 91.81 124 ALA A C 1
ATOM 907 O O . ALA A 1 124 ? -10.609 10.506 5.482 1.00 91.81 124 ALA A O 1
ATOM 908 N N . GLN A 1 125 ? -9.731 9.731 7.401 1.00 93.69 125 GLN A N 1
ATOM 909 C CA . GLN A 1 125 ? -8.606 10.670 7.417 1.00 93.69 125 GLN A CA 1
ATOM 910 C C . GLN A 1 125 ? -7.571 10.344 6.344 1.00 93.69 125 GLN A C 1
ATOM 912 O O . GLN A 1 125 ? -7.080 11.253 5.687 1.00 93.69 125 GLN A O 1
ATOM 917 N N . ALA A 1 126 ? -7.284 9.061 6.109 1.00 93.81 126 ALA A N 1
ATOM 918 C CA . ALA A 1 126 ? -6.342 8.650 5.072 1.00 93.81 126 ALA A CA 1
ATOM 919 C C . ALA A 1 126 ? -6.776 9.120 3.668 1.00 93.81 126 ALA A C 1
ATOM 921 O O . ALA A 1 126 ? -5.932 9.465 2.849 1.00 93.81 126 ALA A O 1
ATOM 922 N N . LYS A 1 127 ? -8.089 9.211 3.401 1.00 93.94 127 LYS A N 1
ATOM 923 C CA . LYS A 1 127 ? -8.639 9.779 2.151 1.00 93.94 127 LYS A CA 1
ATOM 924 C C . LYS A 1 127 ? -8.407 11.284 1.984 1.00 93.94 127 LYS A C 1
ATOM 926 O O . LYS A 1 127 ? -8.601 11.789 0.887 1.00 93.94 127 LYS A O 1
ATOM 931 N N . GLN A 1 128 ? -8.076 11.999 3.055 1.00 94.00 128 GLN A N 1
ATOM 932 C CA . GLN A 1 128 ? -7.866 13.451 3.051 1.00 94.00 128 GLN A CA 1
ATOM 933 C C . GLN A 1 128 ? -6.384 13.827 2.913 1.00 94.00 128 GLN A C 1
ATOM 935 O O . GLN A 1 128 ? -6.054 15.001 3.048 1.00 94.00 128 GLN A O 1
ATOM 940 N N . ASN A 1 129 ? -5.503 12.847 2.689 1.00 91.81 129 ASN A N 1
ATOM 941 C CA . ASN A 1 129 ? -4.086 13.090 2.446 1.00 91.81 129 ASN A CA 1
ATOM 942 C C . ASN A 1 129 ? -3.916 13.942 1.177 1.00 91.81 129 ASN A C 1
ATOM 944 O O . ASN A 1 129 ? -4.485 13.618 0.136 1.00 91.81 129 ASN A O 1
ATOM 948 N N . ASP A 1 130 ? -3.164 15.033 1.285 1.00 92.94 130 ASP A N 1
ATOM 949 C CA . ASP A 1 130 ? -2.948 15.999 0.209 1.00 92.94 130 ASP A CA 1
ATOM 950 C C . ASP A 1 130 ? -2.066 15.448 -0.917 1.00 92.94 130 ASP A C 1
ATOM 952 O O . ASP A 1 130 ? -2.241 15.865 -2.057 1.00 92.94 130 ASP A O 1
ATOM 956 N N . ALA A 1 131 ? -1.241 14.437 -0.629 1.00 90.44 131 ALA A N 1
ATOM 957 C CA . ALA A 1 131 ? -0.465 13.709 -1.633 1.00 90.44 131 ALA A CA 1
ATOM 958 C C . ALA A 1 131 ? -1.320 12.835 -2.579 1.00 90.44 131 ALA A C 1
ATOM 960 O O . ALA A 1 131 ? -0.806 12.264 -3.542 1.00 90.44 131 ALA A O 1
ATOM 961 N N . TYR A 1 132 ? -2.618 12.656 -2.295 1.00 94.81 132 TYR A N 1
ATOM 962 C CA . TYR A 1 132 ? -3.503 11.770 -3.055 1.00 94.81 132 TYR A CA 1
ATOM 963 C C . TYR A 1 132 ? -4.365 12.530 -4.060 1.00 94.81 132 TYR A C 1
ATOM 965 O O . TYR A 1 132 ? -5.213 13.348 -3.704 1.00 94.81 132 TYR A O 1
ATOM 973 N N . ILE A 1 133 ? -4.245 12.146 -5.330 1.00 95.38 133 ILE A N 1
ATOM 974 C CA . ILE A 1 133 ? -5.107 12.604 -6.425 1.00 95.38 133 ILE A CA 1
ATOM 975 C C . ILE A 1 133 ? -5.868 11.427 -7.048 1.00 95.38 133 ILE A C 1
ATOM 977 O O . ILE A 1 133 ? -5.580 10.257 -6.794 1.00 95.38 133 ILE A O 1
ATOM 981 N N . ASN A 1 134 ? -6.890 11.722 -7.860 1.00 95.38 134 ASN A N 1
ATOM 982 C CA . ASN A 1 134 ? -7.695 10.712 -8.571 1.00 95.38 134 ASN A CA 1
ATOM 983 C C . ASN A 1 134 ? -8.213 9.573 -7.664 1.00 95.38 134 ASN A C 1
ATOM 985 O O . ASN A 1 134 ? -8.207 8.391 -8.040 1.00 95.38 134 ASN A O 1
ATOM 989 N N . ILE A 1 135 ? -8.649 9.932 -6.453 1.00 97.19 135 ILE A N 1
ATOM 990 C CA . ILE A 1 135 ? -9.141 8.988 -5.448 1.00 97.19 135 ILE A CA 1
ATOM 991 C C . ILE A 1 135 ? -10.371 8.255 -5.990 1.00 97.19 135 ILE A C 1
ATOM 993 O O . ILE A 1 135 ? -11.355 8.867 -6.408 1.00 97.19 135 ILE A O 1
ATOM 997 N N . ARG A 1 136 ? -10.329 6.924 -5.945 1.00 97.06 136 ARG A N 1
ATOM 998 C CA . ARG A 1 136 ? -11.371 6.038 -6.470 1.00 97.06 136 ARG A CA 1
ATOM 999 C C . ARG A 1 136 ? -11.617 4.861 -5.537 1.00 97.06 136 ARG A C 1
ATOM 1001 O O . ARG A 1 136 ? -10.684 4.295 -4.974 1.00 97.06 136 ARG A O 1
ATOM 1008 N N . SER A 1 137 ? -12.881 4.483 -5.367 1.00 96.94 137 SER A N 1
ATOM 1009 C CA . SER A 1 137 ? -13.251 3.322 -4.550 1.00 96.94 137 SER A CA 1
ATOM 1010 C C . SER A 1 137 ? -12.735 2.023 -5.172 1.00 96.94 137 SER A C 1
ATOM 1012 O O . SER A 1 137 ? -12.753 1.853 -6.390 1.00 96.94 137 SER A O 1
ATOM 1014 N N . THR A 1 138 ? -12.303 1.091 -4.327 1.00 96.69 138 THR A N 1
ATOM 1015 C CA . THR A 1 138 ? -11.915 -0.273 -4.708 1.00 96.69 138 THR A CA 1
ATOM 1016 C C . THR A 1 138 ? -12.224 -1.219 -3.546 1.00 96.69 138 THR A C 1
ATOM 1018 O O . THR A 1 138 ? -12.820 -0.823 -2.543 1.00 96.69 138 THR A O 1
ATOM 1021 N N . THR A 1 139 ? -11.829 -2.478 -3.671 1.00 95.94 139 THR A N 1
ATOM 1022 C CA . THR A 1 139 ? -11.837 -3.442 -2.571 1.00 95.94 139 THR A CA 1
ATOM 1023 C C . THR A 1 139 ? -10.503 -4.173 -2.494 1.00 95.94 139 THR A C 1
ATOM 1025 O O . THR A 1 139 ? -9.724 -4.136 -3.452 1.00 95.94 139 THR A O 1
ATOM 1028 N N . VAL A 1 140 ? -10.243 -4.804 -1.350 1.00 94.75 140 VAL A N 1
ATOM 1029 C CA . VAL A 1 140 ? -9.116 -5.717 -1.120 1.00 94.75 140 VAL A CA 1
ATOM 1030 C C . VAL A 1 140 ? -9.622 -7.042 -0.546 1.00 94.75 140 VAL A C 1
ATOM 1032 O O . VAL A 1 140 ? -10.635 -7.080 0.161 1.00 94.75 140 VAL A O 1
ATOM 1035 N N . GLY A 1 141 ? -8.939 -8.144 -0.861 1.00 89.50 141 GLY A N 1
ATOM 1036 C CA . GLY A 1 141 ? -9.314 -9.478 -0.389 1.00 89.50 141 GLY A CA 1
ATOM 1037 C C . GLY A 1 141 ? -10.766 -9.850 -0.712 1.00 89.50 141 GLY A C 1
ATOM 1038 O O . GLY A 1 141 ? -11.237 -9.677 -1.833 1.00 89.50 141 GLY A O 1
ATOM 1039 N N . ALA A 1 142 ? -11.501 -10.348 0.286 1.00 87.56 142 ALA A N 1
ATOM 1040 C CA . ALA A 1 142 ? -12.896 -10.784 0.150 1.00 87.56 142 ALA A CA 1
ATOM 1041 C C . ALA A 1 142 ? -13.911 -9.617 0.097 1.00 87.56 142 ALA A C 1
ATOM 1043 O O . ALA A 1 142 ? -14.975 -9.693 0.708 1.00 87.56 142 ALA A O 1
ATOM 1044 N N . GLY A 1 143 ? -13.581 -8.531 -0.609 1.00 90.50 143 GLY A N 1
ATOM 1045 C CA . GLY A 1 143 ? -14.462 -7.374 -0.789 1.00 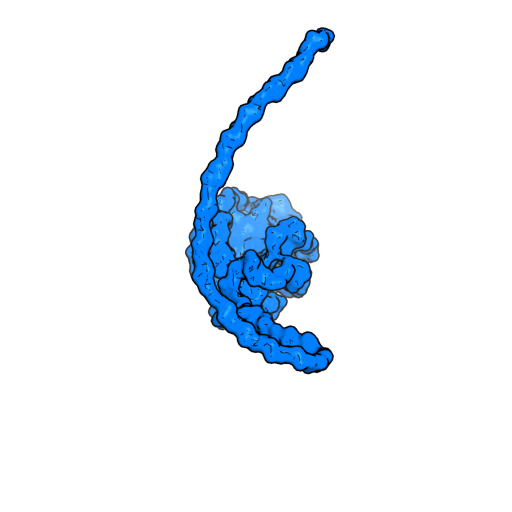90.50 143 GLY A CA 1
ATOM 1046 C C . GLY A 1 143 ? -14.354 -6.297 0.293 1.00 90.50 143 GLY A C 1
ATOM 1047 O O . GLY A 1 143 ? -15.241 -5.453 0.381 1.00 90.50 143 GLY A O 1
ATOM 1048 N N . HIS A 1 144 ? -13.290 -6.299 1.104 1.00 92.25 144 HIS A N 1
ATOM 1049 C CA . HIS A 1 144 ? -13.087 -5.289 2.148 1.00 92.25 144 HIS A CA 1
ATOM 1050 C C . HIS A 1 144 ? -12.951 -3.896 1.524 1.00 92.25 144 HIS A C 1
ATOM 1052 O O . HIS A 1 144 ? -12.136 -3.741 0.604 1.00 92.25 144 HIS A O 1
ATOM 1058 N N . PRO A 1 145 ? -13.714 -2.886 1.977 1.00 93.94 145 PRO A N 1
ATOM 1059 C CA . PRO A 1 145 ? -13.666 -1.563 1.379 1.00 93.94 145 PRO A CA 1
ATOM 1060 C C . PRO A 1 145 ? -12.287 -0.921 1.448 1.00 93.94 145 PRO A C 1
ATOM 1062 O O . PRO A 1 145 ? -11.618 -0.880 2.480 1.00 93.94 145 PRO A O 1
ATOM 1065 N N . ALA A 1 146 ? -11.890 -0.372 0.310 1.00 96.69 146 ALA A N 1
ATOM 1066 C CA . ALA A 1 146 ? -10.621 0.297 0.129 1.00 96.69 146 ALA A CA 1
ATOM 1067 C C . ALA A 1 146 ? -10.796 1.495 -0.809 1.00 96.69 146 ALA A C 1
ATOM 1069 O O . ALA A 1 146 ? -11.837 1.689 -1.449 1.00 96.69 146 ALA A O 1
ATOM 1070 N N . PHE A 1 147 ? -9.768 2.322 -0.904 1.00 97.44 147 PHE A N 1
ATOM 1071 C CA . PHE A 1 147 ? -9.631 3.252 -2.013 1.00 97.44 147 PHE A CA 1
ATOM 1072 C C . PHE A 1 147 ? -8.268 3.088 -2.659 1.00 97.44 147 PHE A C 1
ATOM 1074 O O . PHE A 1 147 ? -7.325 2.563 -2.073 1.00 97.44 147 PHE A O 1
ATOM 1081 N N . MET A 1 148 ? -8.204 3.546 -3.893 1.00 97.81 148 MET A N 1
ATOM 1082 C CA . MET A 1 148 ? -6.994 3.658 -4.668 1.00 97.81 148 MET A CA 1
ATOM 1083 C C . MET A 1 148 ? -6.812 5.132 -5.028 1.00 97.81 148 MET A C 1
ATOM 1085 O O . MET A 1 148 ? -7.797 5.822 -5.295 1.00 97.81 148 MET A O 1
ATOM 1089 N N . ALA A 1 149 ? -5.586 5.624 -4.998 1.00 97.50 149 ALA A N 1
ATOM 1090 C CA . ALA A 1 149 ? -5.254 7.004 -5.329 1.00 97.50 149 ALA A CA 1
ATOM 1091 C C . ALA A 1 149 ? -3.933 7.038 -6.088 1.00 97.50 149 ALA A C 1
ATOM 1093 O O . ALA A 1 149 ? -3.076 6.188 -5.855 1.00 97.50 149 ALA A O 1
ATOM 1094 N N . ASP A 1 150 ? -3.775 7.996 -6.989 1.00 95.75 150 ASP A N 1
ATOM 1095 C CA . ASP A 1 150 ? -2.484 8.235 -7.630 1.00 95.75 150 ASP A CA 1
ATOM 1096 C C . ASP A 1 150 ? -1.693 9.229 -6.762 1.00 95.75 150 ASP A C 1
ATOM 1098 O O . ASP A 1 150 ? -2.302 10.055 -6.073 1.00 95.75 150 ASP A O 1
ATOM 1102 N N . ASP A 1 151 ? -0.363 9.139 -6.776 1.00 92.75 151 ASP A N 1
ATOM 1103 C CA . ASP A 1 151 ? 0.493 10.145 -6.132 1.00 92.75 151 ASP A CA 1
ATOM 1104 C C . ASP A 1 151 ? 0.490 11.454 -6.934 1.00 92.75 151 ASP A C 1
ATOM 1106 O 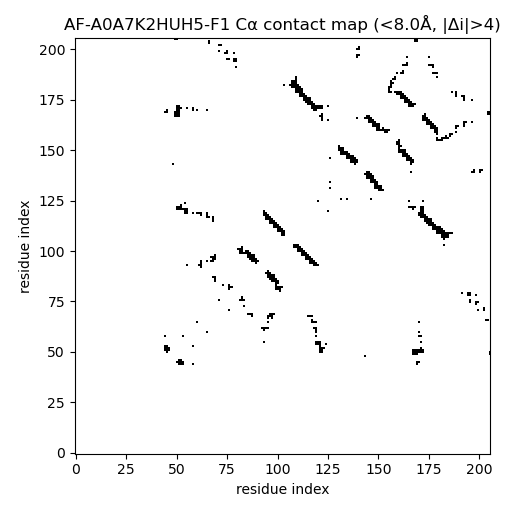O . ASP A 1 151 ? 0.497 11.438 -8.169 1.00 92.75 151 ASP A O 1
ATOM 1110 N N . ASP A 1 152 ? 0.546 12.587 -6.237 1.00 88.25 152 ASP A N 1
ATOM 1111 C CA . ASP A 1 152 ? 0.597 13.942 -6.803 1.00 88.25 152 ASP A CA 1
ATOM 1112 C C . ASP A 1 152 ? 1.992 14.377 -7.311 1.00 88.25 152 ASP A C 1
ATOM 1114 O O . ASP A 1 152 ? 2.255 15.564 -7.510 1.00 88.25 152 ASP A O 1
ATOM 1118 N N . GLY A 1 153 ? 2.887 13.416 -7.554 1.00 86.62 153 GLY A N 1
ATOM 1119 C CA . GLY A 1 153 ? 4.271 13.655 -7.967 1.00 86.62 153 GLY A CA 1
ATOM 1120 C C . GLY A 1 153 ? 4.494 13.828 -9.475 1.00 86.62 153 GLY A C 1
ATOM 1121 O O . GLY A 1 153 ? 3.576 13.806 -10.294 1.00 86.62 153 GLY A O 1
ATOM 1122 N N . GLU A 1 154 ? 5.766 13.947 -9.857 1.00 86.06 154 GLU A N 1
ATOM 1123 C CA . GLU A 1 154 ? 6.189 13.996 -11.262 1.00 86.06 154 GLU A CA 1
ATOM 1124 C C . GLU A 1 154 ? 6.432 12.585 -11.836 1.00 86.06 154 GLU A C 1
ATOM 1126 O O . GLU A 1 154 ? 6.949 11.712 -11.130 1.00 86.06 154 GLU A O 1
ATOM 1131 N N . PRO A 1 155 ? 6.107 12.333 -13.119 1.00 84.75 155 PRO A N 1
ATOM 1132 C CA . PRO A 1 155 ? 6.402 11.067 -13.786 1.00 84.75 155 PRO A CA 1
ATOM 1133 C C . PRO A 1 155 ? 7.896 10.709 -13.785 1.00 84.75 155 PRO A C 1
ATOM 1135 O O . PRO A 1 155 ? 8.748 11.526 -14.140 1.00 84.75 155 PRO A O 1
ATOM 1138 N N . ILE A 1 156 ? 8.224 9.445 -13.497 1.00 83.75 156 ILE A N 1
ATOM 1139 C CA . ILE A 1 156 ? 9.604 8.929 -13.512 1.00 83.75 156 ILE A CA 1
ATOM 1140 C C . ILE A 1 156 ? 9.776 7.966 -14.688 1.00 83.75 156 ILE A C 1
ATOM 1142 O O . ILE A 1 156 ? 9.066 6.967 -14.811 1.00 83.75 156 ILE A O 1
ATOM 1146 N N . GLY A 1 157 ? 10.721 8.261 -15.585 1.00 76.38 157 GLY A N 1
ATOM 1147 C CA . GLY A 1 157 ? 10.977 7.423 -16.765 1.00 76.38 157 GLY A CA 1
ATOM 1148 C C . GLY A 1 157 ? 9.766 7.291 -17.702 1.00 76.38 157 GLY A C 1
ATOM 1149 O O . GLY A 1 157 ? 9.623 6.277 -18.373 1.00 76.38 157 GLY A O 1
ATOM 1150 N N . GLY A 1 158 ? 8.866 8.285 -17.713 1.00 77.69 158 GLY A N 1
ATOM 1151 C CA . GLY A 1 158 ? 7.609 8.248 -18.473 1.00 77.69 158 GLY A CA 1
ATOM 1152 C C . GLY A 1 158 ? 6.484 7.429 -17.823 1.00 77.69 158 GLY A C 1
ATOM 1153 O O . GLY A 1 158 ? 5.413 7.306 -18.412 1.00 77.69 158 GLY A O 1
ATOM 1154 N N . ASN A 1 159 ? 6.703 6.891 -16.620 1.00 81.75 159 ASN A N 1
ATOM 1155 C CA . ASN A 1 159 ? 5.700 6.165 -15.841 1.00 81.75 159 ASN A CA 1
ATOM 1156 C C . ASN A 1 159 ? 4.943 7.103 -14.894 1.00 81.75 159 ASN A C 1
ATOM 1158 O O . ASN A 1 159 ? 5.458 8.157 -14.524 1.00 81.75 159 ASN A O 1
ATOM 1162 N N . LYS A 1 160 ? 3.742 6.698 -14.455 1.00 82.19 160 LYS A N 1
ATOM 1163 C CA . LYS A 1 160 ? 3.001 7.419 -13.407 1.00 82.19 160 LYS A CA 1
ATOM 1164 C C . LYS A 1 160 ? 3.872 7.583 -12.142 1.00 82.19 160 LYS A C 1
ATOM 1166 O O . LYS A 1 160 ? 4.639 6.666 -11.853 1.00 82.19 160 LYS A O 1
ATOM 1171 N N . PRO A 1 161 ? 3.725 8.677 -11.375 1.00 86.94 161 PRO A N 1
ATOM 1172 C CA . PRO A 1 161 ? 4.536 8.936 -10.178 1.00 86.94 161 PRO A CA 1
ATOM 1173 C C . PRO A 1 161 ? 4.440 7.821 -9.128 1.00 86.94 161 PRO A C 1
ATOM 1175 O O . PRO A 1 161 ? 5.446 7.428 -8.548 1.00 86.94 161 PRO A O 1
ATOM 1178 N N . GLY A 1 162 ? 3.241 7.262 -8.948 1.00 93.56 162 GLY A N 1
ATOM 1179 C CA . GLY A 1 162 ? 2.977 6.144 -8.052 1.00 93.56 162 GLY A CA 1
ATOM 1180 C C . GLY A 1 162 ? 1.483 5.920 -7.840 1.00 93.56 162 GLY A C 1
ATOM 1181 O O . GLY A 1 162 ? 0.644 6.682 -8.335 1.00 93.56 162 GLY A O 1
ATOM 1182 N N . ILE A 1 163 ? 1.148 4.839 -7.141 1.00 96.44 163 ILE A N 1
ATOM 1183 C CA . ILE A 1 163 ? -0.222 4.486 -6.772 1.00 96.44 163 ILE A CA 1
ATOM 1184 C C . ILE A 1 163 ? -0.284 4.010 -5.328 1.00 96.44 163 ILE A C 1
ATOM 1186 O O . ILE A 1 163 ? 0.579 3.270 -4.861 1.00 96.44 163 ILE A O 1
ATOM 1190 N N . ASN A 1 164 ? -1.357 4.383 -4.644 1.00 97.62 164 ASN A N 1
ATOM 1191 C CA . ASN A 1 164 ? -1.673 3.967 -3.290 1.00 97.62 164 ASN A CA 1
ATOM 1192 C C . ASN A 1 164 ? -2.925 3.104 -3.310 1.00 97.62 164 ASN A C 1
ATOM 1194 O O . ASN A 1 164 ? -3.919 3.480 -3.930 1.00 97.62 164 ASN A O 1
ATOM 1198 N N . ILE A 1 165 ? -2.909 1.991 -2.583 1.00 98.19 165 ILE A N 1
ATOM 1199 C CA . ILE A 1 165 ? -4.109 1.237 -2.220 1.00 98.19 165 ILE A CA 1
ATOM 1200 C C . ILE A 1 165 ? -4.203 1.239 -0.700 1.00 98.19 165 ILE A C 1
ATOM 1202 O O . ILE A 1 165 ? -3.288 0.789 -0.010 1.00 98.19 165 ILE A O 1
ATOM 1206 N N . VAL A 1 166 ? -5.310 1.769 -0.188 1.00 97.56 166 VAL A N 1
ATOM 1207 C CA . VAL A 1 166 ? -5.491 2.065 1.232 1.00 97.56 166 VAL A CA 1
ATOM 1208 C C . VAL A 1 166 ? -6.785 1.448 1.730 1.00 97.56 166 VAL A C 1
ATOM 1210 O O . VAL A 1 166 ? -7.824 1.562 1.077 1.00 97.56 166 VAL A O 1
ATOM 1213 N N . TRP A 1 167 ? -6.748 0.840 2.911 1.00 96.19 167 TRP A N 1
ATOM 1214 C CA . TRP A 1 167 ? -7.935 0.340 3.598 1.00 96.19 167 TRP A CA 1
ATOM 1215 C C . TRP A 1 167 ? -7.856 0.586 5.103 1.00 96.19 167 TRP A C 1
ATOM 1217 O O . TRP A 1 167 ? -6.785 0.815 5.667 1.00 96.19 167 TRP A O 1
ATOM 1227 N N . GLY A 1 168 ? -9.021 0.581 5.749 1.00 94.25 168 GLY A N 1
ATOM 1228 C CA . GLY A 1 168 ? -9.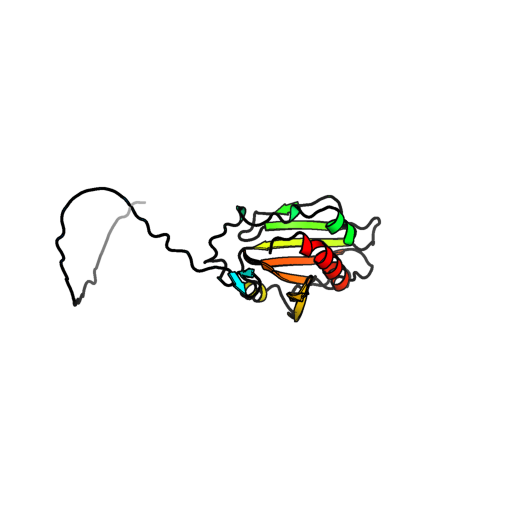119 0.694 7.201 1.00 94.25 168 GLY A CA 1
ATOM 1229 C C . GLY A 1 168 ? -8.812 -0.627 7.900 1.00 94.25 168 GLY A C 1
ATOM 1230 O O . GLY A 1 168 ? -9.147 -1.694 7.383 1.00 94.25 168 GLY A O 1
ATOM 1231 N N . THR A 1 169 ? -8.238 -0.530 9.091 1.00 93.19 169 THR A N 1
ATOM 1232 C CA . THR A 1 169 ? -8.006 -1.633 10.036 1.00 93.19 169 THR A CA 1
ATOM 1233 C C . THR A 1 169 ? -8.496 -1.221 11.421 1.00 93.19 169 THR A C 1
ATOM 1235 O O . THR A 1 169 ? -8.787 -0.047 11.656 1.00 93.19 169 THR A O 1
ATOM 1238 N N . SER A 1 170 ? -8.546 -2.150 12.366 1.00 90.06 170 SER A N 1
ATOM 1239 C CA . SER A 1 170 ? -9.014 -1.950 13.738 1.00 90.06 170 SER A CA 1
ATOM 1240 C C . SER A 1 170 ? -8.205 -0.924 14.513 1.00 90.06 170 SER A C 1
ATOM 1242 O O . SER A 1 170 ? -8.718 -0.302 15.442 1.00 90.06 170 SER A O 1
ATOM 1244 N N . TYR A 1 171 ? -6.967 -0.697 14.084 1.00 89.88 171 TYR A N 1
ATOM 1245 C CA . TYR A 1 171 ? -6.057 0.270 14.671 1.00 89.88 171 TYR A CA 1
ATOM 1246 C C . TYR A 1 171 ? -5.902 1.566 13.870 1.00 89.88 171 TYR A C 1
ATOM 1248 O O . TYR A 1 171 ? -5.227 2.471 14.350 1.00 89.88 171 TYR A O 1
ATOM 1256 N N . GLY A 1 172 ? -6.500 1.692 12.682 1.00 93.88 172 GLY A N 1
ATOM 1257 C CA . GLY A 1 172 ? -6.355 2.877 11.835 1.00 93.88 172 GLY A CA 1
ATOM 1258 C C . GLY A 1 172 ? -6.479 2.545 10.355 1.00 93.88 172 GLY A C 1
ATOM 1259 O O . GLY A 1 172 ? -7.568 2.242 9.860 1.00 93.88 172 GLY A O 1
ATOM 1260 N N . SER A 1 173 ? -5.360 2.632 9.639 1.00 95.19 173 SER A N 1
ATOM 1261 C CA . SER A 1 173 ? -5.298 2.330 8.213 1.00 95.19 173 SER A CA 1
ATOM 1262 C C . SER A 1 173 ? -3.961 1.728 7.803 1.00 95.19 173 SER A C 1
ATOM 1264 O O . SER A 1 173 ? -2.930 1.895 8.462 1.00 95.19 173 SER A O 1
ATOM 1266 N N . VAL A 1 174 ? -4.003 1.023 6.677 1.00 97.00 174 VAL A N 1
ATOM 1267 C CA . VAL A 1 174 ? -2.828 0.539 5.959 1.00 97.00 174 VAL A CA 1
ATOM 1268 C C . VAL A 1 174 ? -2.852 1.122 4.557 1.00 97.00 174 VAL A C 1
ATOM 1270 O O . VAL A 1 174 ? -3.898 1.136 3.912 1.00 97.00 174 VAL A O 1
ATOM 1273 N N . SER A 1 175 ? -1.698 1.601 4.103 1.00 96.69 175 SER A N 1
ATOM 1274 C CA . SER A 1 175 ? -1.468 2.120 2.760 1.00 96.69 175 SER A CA 1
ATOM 1275 C C . SER A 1 175 ? -0.310 1.370 2.114 1.00 96.69 175 SER A C 1
ATOM 1277 O O . SER A 1 175 ? 0.773 1.265 2.690 1.00 96.69 175 SER A O 1
ATOM 1279 N N . ILE A 1 176 ? -0.546 0.834 0.921 1.00 97.69 176 ILE A N 1
ATOM 1280 C CA . ILE A 1 176 ? 0.484 0.247 0.067 1.00 97.69 176 ILE A CA 1
ATOM 1281 C C . ILE A 1 176 ? 0.722 1.211 -1.085 1.00 97.69 176 ILE A C 1
ATOM 1283 O O . ILE A 1 176 ? -0.168 1.407 -1.910 1.00 97.69 176 ILE A O 1
ATOM 1287 N N . ASN A 1 177 ? 1.916 1.796 -1.125 1.00 96.62 177 ASN A N 1
ATOM 1288 C CA . ASN A 1 177 ? 2.346 2.762 -2.127 1.00 96.62 177 ASN A CA 1
ATOM 1289 C C . ASN A 1 177 ? 3.399 2.123 -3.040 1.00 96.62 177 ASN A C 1
ATOM 1291 O O . ASN A 1 177 ? 4.443 1.709 -2.542 1.00 96.62 177 ASN A O 1
ATOM 1295 N N . LEU A 1 178 ? 3.132 2.019 -4.343 1.00 97.12 178 LEU A N 1
ATOM 1296 C CA . LEU A 1 178 ? 4.085 1.525 -5.343 1.00 97.12 178 LEU A CA 1
ATOM 1297 C C . LEU A 1 178 ? 4.453 2.661 -6.290 1.00 97.12 178 LEU A C 1
ATOM 1299 O O . LEU A 1 178 ? 3.567 3.293 -6.864 1.00 97.12 178 LEU A O 1
ATOM 1303 N N . PHE A 1 179 ? 5.750 2.878 -6.491 1.00 94.75 179 PHE A N 1
ATOM 1304 C CA . PHE A 1 179 ? 6.270 3.987 -7.286 1.00 94.75 179 PHE A CA 1
ATOM 1305 C C . PHE A 1 179 ? 7.473 3.546 -8.133 1.00 94.75 179 PHE A C 1
ATOM 1307 O O . PHE A 1 179 ? 8.316 2.773 -7.669 1.00 94.75 179 PHE A O 1
ATOM 1314 N N . PRO A 1 180 ? 7.587 4.009 -9.387 1.00 93.88 180 PRO A N 1
ATOM 1315 C CA . PRO A 1 180 ? 8.787 3.818 -10.194 1.00 93.88 180 PRO A CA 1
ATOM 1316 C C . PRO A 1 180 ? 10.012 4.496 -9.574 1.00 93.88 180 PRO A C 1
ATOM 1318 O O . PRO A 1 180 ? 9.931 5.604 -9.059 1.00 93.88 180 PRO A O 1
ATOM 1321 N N . GLU A 1 181 ? 11.177 3.868 -9.697 1.00 91.44 181 GLU A N 1
ATOM 1322 C CA . GLU A 1 181 ? 12.465 4.448 -9.284 1.00 91.44 181 GLU A CA 1
ATOM 1323 C C . GLU A 1 181 ? 13.389 4.720 -10.481 1.00 91.44 181 GLU A C 1
ATOM 1325 O O . GLU A 1 181 ? 14.374 5.446 -10.357 1.00 91.44 181 GLU A O 1
ATOM 1330 N N . 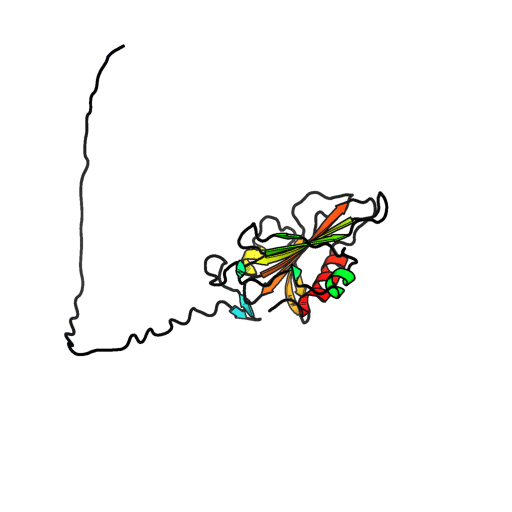GLY A 1 182 ? 13.094 4.146 -11.652 1.00 86.06 182 GLY A N 1
ATOM 1331 C CA . GLY A 1 182 ? 13.908 4.323 -12.849 1.00 86.06 182 GLY A CA 1
ATOM 1332 C C . GLY A 1 182 ? 13.705 3.240 -13.908 1.00 86.06 182 GLY A C 1
ATOM 1333 O O . GLY A 1 182 ? 12.785 2.425 -13.840 1.00 86.06 182 GLY A O 1
ATOM 1334 N N . GLY A 1 183 ? 14.597 3.253 -14.899 1.00 84.38 183 GLY A N 1
ATOM 1335 C CA . GLY A 1 183 ? 14.529 2.409 -16.091 1.00 84.38 183 GLY A CA 1
ATOM 1336 C C . GLY A 1 183 ? 13.870 3.107 -17.281 1.00 84.38 183 GLY A C 1
ATOM 1337 O O . GLY A 1 183 ? 13.376 4.229 -17.175 1.00 84.38 183 GLY A O 1
ATOM 1338 N N . THR A 1 184 ? 13.921 2.458 -18.443 1.00 78.56 184 THR A N 1
ATOM 1339 C CA . THR A 1 184 ? 13.401 2.995 -19.715 1.00 78.56 184 THR A CA 1
ATOM 1340 C C . THR A 1 184 ? 12.175 2.243 -20.234 1.00 78.56 184 THR A C 1
ATOM 1342 O O . THR A 1 184 ? 11.556 2.678 -21.204 1.00 78.56 184 THR A O 1
ATOM 1345 N N . GLY A 1 185 ? 11.821 1.117 -19.607 1.00 80.12 185 GLY A N 1
ATOM 1346 C CA . GLY A 1 185 ? 10.625 0.340 -19.930 1.00 80.12 185 GLY A CA 1
ATOM 1347 C C . GLY A 1 185 ? 9.389 0.782 -19.134 1.00 80.12 185 GLY A C 1
ATOM 1348 O O . GLY A 1 185 ? 9.531 1.331 -18.037 1.00 80.12 185 GLY A O 1
ATOM 1349 N N . PRO A 1 186 ? 8.174 0.521 -19.653 1.00 86.31 186 PRO A N 1
ATOM 1350 C CA . PRO A 1 186 ? 6.940 0.801 -18.931 1.00 86.31 186 PRO A CA 1
ATOM 1351 C C . PRO A 1 186 ? 6.802 -0.109 -17.702 1.00 86.31 186 PRO A C 1
ATOM 1353 O O . PRO A 1 186 ? 7.119 -1.299 -17.755 1.00 86.31 186 PRO A O 1
ATOM 1356 N N . ILE A 1 187 ? 6.281 0.448 -16.612 1.00 91.56 187 ILE A N 1
ATOM 1357 C CA . ILE A 1 187 ? 5.936 -0.267 -15.382 1.00 91.56 187 ILE A CA 1
ATOM 1358 C C . ILE A 1 187 ? 4.414 -0.263 -15.241 1.00 91.56 187 ILE A C 1
ATOM 1360 O O . ILE A 1 187 ? 3.792 0.798 -15.190 1.00 91.56 187 ILE A O 1
ATOM 1364 N N . ASP A 1 188 ? 3.814 -1.450 -15.145 1.00 92.88 188 ASP A N 1
ATOM 1365 C CA . ASP A 1 188 ? 2.400 -1.602 -14.787 1.00 92.88 188 ASP A CA 1
ATOM 1366 C C . ASP A 1 188 ? 2.218 -1.407 -13.276 1.00 92.88 188 ASP A C 1
ATOM 1368 O O . ASP A 1 188 ? 2.086 -2.356 -12.502 1.00 92.88 188 ASP A O 1
ATOM 1372 N N . VAL A 1 189 ? 2.293 -0.145 -12.852 1.00 93.31 189 VAL A N 1
ATOM 1373 C CA . VAL A 1 189 ? 2.232 0.252 -11.440 1.00 93.31 189 VAL A CA 1
ATOM 1374 C C . VAL A 1 189 ? 0.921 -0.212 -10.795 1.00 93.31 189 VAL A C 1
ATOM 1376 O O . VAL A 1 189 ? 0.935 -0.777 -9.702 1.00 93.31 189 VAL A O 1
ATOM 1379 N N . ASP A 1 190 ? -0.199 -0.051 -11.504 1.00 94.25 190 ASP A N 1
ATOM 1380 C CA . ASP A 1 190 ? -1.529 -0.448 -11.043 1.00 94.25 190 ASP A CA 1
ATOM 1381 C C . ASP A 1 190 ? -1.622 -1.979 -10.848 1.00 94.25 190 ASP A C 1
ATOM 1383 O O . ASP A 1 190 ? -2.096 -2.446 -9.807 1.00 94.25 190 ASP A O 1
ATOM 1387 N N . GLY A 1 191 ? -1.166 -2.774 -11.826 1.00 95.94 191 GLY A N 1
ATOM 1388 C CA . GLY A 1 191 ? -1.205 -4.239 -11.764 1.00 95.94 191 GLY A CA 1
ATOM 1389 C C . GLY A 1 191 ? -0.277 -4.831 -10.701 1.00 95.94 191 GLY A C 1
ATOM 1390 O O . GLY A 1 191 ? -0.675 -5.739 -9.961 1.00 95.94 191 GLY A O 1
ATOM 1391 N N . LEU A 1 192 ? 0.935 -4.284 -10.562 1.00 96.56 192 LEU A N 1
ATOM 1392 C CA . LEU A 1 192 ? 1.881 -4.695 -9.522 1.00 96.56 192 LEU A CA 1
ATOM 1393 C C . LEU A 1 192 ? 1.347 -4.378 -8.120 1.00 96.56 192 LEU A C 1
ATOM 1395 O O . LEU A 1 192 ? 1.401 -5.236 -7.238 1.00 96.56 192 LEU A O 1
ATOM 1399 N N . ALA A 1 193 ? 0.777 -3.185 -7.916 1.00 96.94 193 ALA A N 1
ATOM 1400 C CA . ALA A 1 193 ? 0.220 -2.799 -6.623 1.00 96.94 193 ALA A CA 1
ATOM 1401 C C . ALA A 1 193 ? -0.923 -3.732 -6.204 1.00 96.94 193 ALA A C 1
ATOM 1403 O O . ALA A 1 193 ? -0.947 -4.200 -5.067 1.00 96.94 193 ALA A O 1
ATOM 1404 N N . ARG A 1 194 ? -1.833 -4.070 -7.128 1.00 97.19 194 ARG A N 1
ATOM 1405 C CA . ARG A 1 194 ? -2.922 -5.028 -6.866 1.00 97.19 194 ARG A CA 1
ATOM 1406 C C . ARG A 1 194 ? -2.401 -6.418 -6.523 1.00 97.19 194 ARG A C 1
ATOM 1408 O O . ARG A 1 194 ? -2.825 -6.983 -5.523 1.00 97.19 194 ARG A O 1
ATOM 1415 N N . THR A 1 195 ? -1.445 -6.923 -7.301 1.00 97.81 195 THR A N 1
ATOM 1416 C CA . THR A 1 195 ? -0.840 -8.244 -7.069 1.00 97.81 195 THR A CA 1
ATOM 1417 C C . THR A 1 195 ? -0.224 -8.331 -5.672 1.00 97.81 195 THR A C 1
ATOM 1419 O O . THR A 1 195 ? -0.468 -9.290 -4.939 1.00 97.81 195 THR A O 1
ATOM 1422 N N . PHE A 1 196 ? 0.527 -7.303 -5.270 1.00 97.88 196 PHE A N 1
ATOM 1423 C CA . PHE A 1 196 ? 1.120 -7.260 -3.939 1.00 97.88 196 PHE A CA 1
ATOM 1424 C C . PHE A 1 196 ? 0.059 -7.139 -2.838 1.00 97.88 196 PHE A C 1
ATOM 1426 O O . PHE A 1 196 ? 0.133 -7.861 -1.849 1.00 97.88 196 PHE A O 1
ATOM 1433 N N . VAL A 1 197 ? -0.943 -6.266 -3.000 1.00 97.88 197 VAL A N 1
ATOM 1434 C CA . VAL A 1 197 ? -2.040 -6.096 -2.029 1.00 97.88 197 VAL A CA 1
ATOM 1435 C C . VAL A 1 197 ? -2.804 -7.399 -1.815 1.00 97.88 197 VAL A C 1
ATOM 1437 O O . VAL A 1 197 ? -3.034 -7.777 -0.668 1.00 97.88 197 VAL A O 1
ATOM 1440 N N . ASP A 1 198 ? -3.156 -8.107 -2.889 1.00 97.06 198 ASP A N 1
ATOM 1441 C CA . ASP A 1 198 ? -3.883 -9.377 -2.811 1.00 97.06 198 ASP A CA 1
ATOM 1442 C C . ASP A 1 198 ? -3.068 -10.442 -2.070 1.00 97.06 198 ASP A C 1
ATOM 1444 O O . ASP A 1 198 ? -3.618 -11.212 -1.279 1.00 97.06 198 ASP A O 1
ATOM 1448 N N . SER A 1 199 ? -1.745 -10.442 -2.260 1.00 97.62 199 SER A N 1
ATOM 1449 C CA . SER A 1 199 ? -0.846 -11.321 -1.518 1.00 97.62 199 SER A CA 1
ATOM 1450 C C . SER A 1 199 ? -0.646 -10.887 -0.064 1.00 97.62 199 SER A C 1
ATOM 1452 O O . SER A 1 199 ? -0.488 -11.746 0.797 1.00 97.62 199 SER A O 1
ATOM 1454 N N . ALA A 1 200 ? -0.618 -9.585 0.231 1.00 97.31 200 ALA A N 1
ATOM 1455 C CA . ALA A 1 200 ? -0.317 -9.050 1.558 1.00 97.31 200 ALA A CA 1
ATOM 1456 C C . ALA A 1 200 ? -1.528 -9.078 2.498 1.00 97.31 200 ALA A C 1
ATOM 1458 O O . ALA A 1 200 ? -1.376 -9.351 3.689 1.00 97.31 200 ALA A O 1
ATOM 1459 N N . TYR A 1 201 ? -2.730 -8.813 1.976 1.00 96.44 201 TYR A N 1
ATOM 1460 C CA . TYR A 1 201 ? -3.955 -8.635 2.759 1.00 96.44 201 TYR A CA 1
ATOM 1461 C C . TYR A 1 201 ? -4.245 -9.771 3.762 1.00 96.44 201 TYR A C 1
ATOM 1463 O O . TYR A 1 201 ? -4.593 -9.461 4.902 1.00 96.44 201 TYR A O 1
ATOM 1471 N N . PRO A 1 202 ? -4.059 -11.069 3.437 1.00 95.75 202 PRO A N 1
ATOM 1472 C CA . PRO A 1 202 ? -4.263 -12.159 4.398 1.00 95.75 202 PRO A CA 1
ATOM 1473 C C . PRO A 1 202 ? -3.338 -12.126 5.626 1.00 95.75 202 PRO A C 1
ATOM 1475 O O . PRO A 1 202 ? -3.665 -12.737 6.642 1.00 95.75 202 PRO A O 1
ATOM 1478 N N . HIS A 1 203 ? -2.197 -11.438 5.541 1.00 95.56 203 HIS A N 1
ATOM 1479 C CA . HIS A 1 203 ? -1.182 -11.367 6.597 1.00 95.56 203 HIS A CA 1
ATOM 1480 C C . HIS A 1 203 ? -1.272 -10.094 7.444 1.00 95.56 203 HIS A C 1
ATOM 1482 O O . HIS A 1 203 ? -0.551 -9.961 8.433 1.00 95.56 203 HIS A O 1
ATOM 1488 N N . ILE A 1 204 ? -2.133 -9.154 7.055 1.00 93.00 204 ILE A N 1
ATOM 1489 C CA . ILE A 1 204 ? -2.263 -7.858 7.712 1.00 93.00 204 ILE A CA 1
ATOM 1490 C C . ILE A 1 204 ? -3.387 -7.950 8.750 1.00 93.00 204 ILE A C 1
ATOM 1492 O O . ILE A 1 204 ? -4.498 -8.365 8.402 1.00 93.00 204 ILE A O 1
ATOM 1496 N N . PRO A 1 205 ? -3.133 -7.590 10.025 1.00 87.56 205 PRO A N 1
ATOM 1497 C CA . PRO A 1 205 ? -4.169 -7.642 11.044 1.00 87.56 205 PRO A CA 1
ATOM 1498 C C . PRO A 1 205 ? -5.317 -6.693 10.697 1.00 87.56 205 PRO A C 1
ATOM 1500 O O . PRO A 1 205 ? -5.105 -5.577 10.217 1.00 87.56 205 PRO A O 1
ATOM 1503 N N . LYS A 1 206 ? -6.535 -7.186 10.913 1.00 80.69 206 LYS A N 1
ATOM 1504 C CA . LYS A 1 206 ? -7.769 -6.492 10.557 1.00 80.69 206 LYS A CA 1
ATOM 1505 C C . LYS A 1 206 ? -8.242 -5.585 11.659 1.00 80.69 206 LYS A C 1
ATOM 1507 O O . LYS A 1 206 ? -8.064 -5.914 12.853 1.00 80.69 206 LYS A O 1
#

Radius of gyration: 27.08 Å; Cα c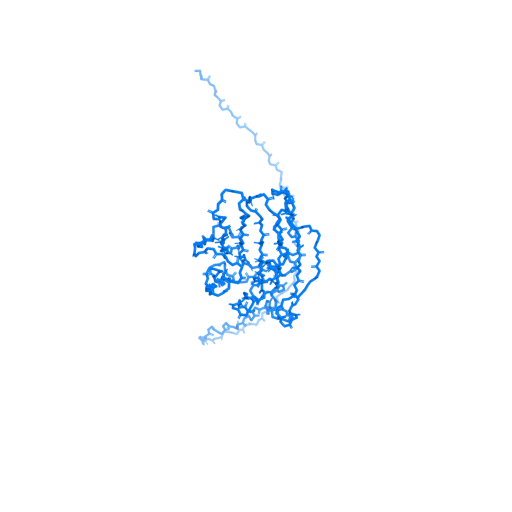ontacts (8 Å, |Δi|>4): 388; chains: 1; bounding box: 57×71×78 Å

Nearest PDB structures (foldseek):
  3g35-assembly1_A  TM=4.794E-01  e=3.426E+00  Escherichia coli
  5oau-assembly1_A  TM=5.071E-01  e=4.903E+00  Streptococcus pneumoniae
  3bx7-assembly1_A-2  TM=2.473E-01  e=4.903E+00  unclassified
  2l5p-assembly1_A  TM=2.546E-01  e=7.450E+00  Rattus norvegicus

Foldseek 3Di:
DDDDDDDDDDDDDDDDDDDDDDDDDDDDDDDDDDPPPPPPPDPQLADPPLFGPDAQVSQPDALVNFDAPLPFDPVLCPLLDWDPDWDWDSPDPPKTKIKIKDDAPDAQGWIKMKIKIIGQGTLVRVVVDPQFDPKAWDAEAPRATWIKTFGPDDDELNEGQWMWIKHGHNRHIIIMIMGTPHHNDYDPRVVSSRSSRNSRVVVHHD

Sequence (206 aa):
MRTRLRTVARAGACTAAAAVIGTAALIGCSTSTTDDASPTSAPPITGPEGTATVPASQNPIQQAELWNPCSLPKEVRDSIQLGDRTRNDDSIPPWRTCSYGRSGQHVGDPSYGLNVQVSTYSFAQAKQNDAYINIRSTTVGAGHPAFMADDDGEPIGGNKPGINIVWGTSYGSVSINLFPEGGTGPIDVDGLARTFVDSAYPHIPK

Mean predicted aligned error: 12.59 Å

Secondary structure (DSSP, 8-state):
-----------------------------------------PPPSB-GGG-B-S-GGG----GGGS--GGG--HHHHHTTT--S--EEE--STTEEEEEEEE--SSTT--EEEEEEEEES--HHHHTT-TTEEEEEEEEETTTEEEEEEEESS--BTTB-S-EEEEEEETTEEEEEEEEEEE-SS---HHHHHHHHHHHHGGGS--

pLDDT: mean 80.92, std 20.59, range [35.12, 98.19]

Solvent-accessible surface area (backbone atoms only — not comparable to full-atom values): 12283 Å² total; per-residue (Å²): 138,92,86,82,88,84,89,86,92,83,91,87,80,88,85,87,88,88,84,92,86,84,89,81,88,78,92,78,90,80,83,84,89,76,92,77,72,72,78,78,72,70,76,77,49,45,47,80,95,42,17,15,67,42,51,42,94,71,42,88,70,51,61,89,73,50,75,66,55,72,70,64,58,68,69,35,40,51,65,67,60,38,49,92,64,69,46,80,45,69,87,54,81,58,34,33,32,16,37,38,35,26,77,40,94,50,95,52,37,56,19,34,37,36,37,36,35,33,30,30,37,9,42,73,56,58,72,66,43,83,59,54,35,82,73,39,84,48,60,46,77,95,64,44,68,27,36,34,24,34,44,73,60,69,62,41,59,87,27,69,34,26,40,35,45,33,33,46,15,43,69,4,23,40,36,41,36,27,26,55,73,39,29,70,50,90,66,64,52,70,61,47,45,49,50,30,46,60,54,38,50,86,77,50,82,89